Protein AF-A0A838QPW1-F1 (afdb_monomer_lite)

Foldseek 3Di:
DLLLLLVCLLAVPPVVLSVVLVVLVVVCVVVDPDLVSVLVSLVSSLCCCVPPPPPPDALVVVLVNLLSVLSNVLSVVCVVVCVLPVDPVLSLLQCLLVLLLSQLLVLQLVLVLCVDPLCLDLVRHPLLVLLLLLQVQQQDDDVNHRVLVVVLVVLCVLLVLLVVADCFPVVLNVLSVVLSVLSCVSSVPPPPVPDRCSNDSVNSNVSSVVSSCCSNPVSNCLLPLVSLLSSLVSQLVVLLSVQQSQPLSVSVSSLVSSCSFPDPQVQVVLQDWDDDPPPPDTDGLVVVLSVLSVVLSNCSNVVNSNVSSVSNSVSSCSNCVSSSVVSRHDDPDDDSSIDHSDDPSHDPVSVVSSVVCNVVSPDPVSD

pLDDT: mean 87.04, std 11.36, range [38.19, 98.38]

Sequence (367 aa):
MTALWLELGEKWTYPFFTSATLLLIILILWVGITRTTFLIFLLVTTSHFLLVQFPDVANHVNLSIYCNVILIVGIIYSLIRSRDFPSDEDYFVMMRPLLQLTVILMYFLAGFHKLNLDFFDPGVSCIGVMAGSLARVSKSDFGGVPIGLILLAAIFAVSYRLLSGSPIRPYLRAGAVIGLIMLAALLVLKPVPGIDPSSSPSVILALAVIVIAWELVGGPLFAVPRFQAPLLAFSWAMHSSLALIGFVDFGAFALSLLLVFVPSPYLNLMSNRVQVPGVGPSMHRAHLYFATCVMVAIASGLGSRLIAGIVFNLAALVLLGPVLSMLAGRAPRPAWDGVPLPNRLTPRWMFIFPVFLFLHGITSHLG

Structure (mmCIF, N/CA/C/O backbone):
data_AF-A0A838QPW1-F1
#
_entry.id   AF-A0A838QPW1-F1
#
loop_
_atom_site.group_PDB
_atom_site.id
_atom_site.type_symbol
_atom_site.label_atom_id
_atom_site.label_alt_id
_atom_site.label_comp_id
_atom_site.label_asym_id
_atom_site.label_entity_id
_atom_site.label_seq_id
_atom_site.pdbx_PDB_ins_code
_atom_site.Cartn_x
_atom_site.Cartn_y
_atom_site.Cartn_z
_atom_site.occupancy
_atom_site.B_iso_or_equiv
_atom_site.auth_seq_id
_atom_site.auth_comp_id
_atom_site.auth_asym_id
_atom_site.auth_atom_id
_atom_site.pdbx_PDB_model_num
ATOM 1 N N . MET A 1 1 ? -2.486 8.816 5.817 1.00 89.69 1 MET A N 1
ATOM 2 C CA . MET A 1 1 ? -1.748 10.099 5.889 1.00 89.69 1 MET A CA 1
ATOM 3 C C . MET A 1 1 ? -0.454 10.039 5.091 1.00 89.69 1 MET A C 1
ATOM 5 O O . MET A 1 1 ? -0.353 10.766 4.120 1.00 89.69 1 MET A O 1
ATOM 9 N N . THR A 1 2 ? 0.483 9.139 5.414 1.00 88.69 2 THR A N 1
ATOM 10 C CA . THR A 1 2 ? 1.776 9.037 4.706 1.00 88.69 2 THR A CA 1
ATOM 11 C C . THR A 1 2 ? 1.661 8.779 3.202 1.00 88.69 2 THR A C 1
ATOM 13 O O . THR A 1 2 ? 2.342 9.442 2.435 1.00 88.69 2 THR A O 1
ATOM 16 N N . ALA A 1 3 ? 0.778 7.868 2.776 1.00 90.00 3 ALA A N 1
ATOM 17 C CA . ALA A 1 3 ? 0.545 7.608 1.352 1.00 90.00 3 ALA A CA 1
ATOM 18 C C . ALA A 1 3 ? 0.075 8.865 0.597 1.00 90.00 3 ALA A C 1
ATOM 20 O O . ALA A 1 3 ? 0.632 9.208 -0.434 1.00 90.00 3 ALA A O 1
ATOM 21 N N . LEU A 1 4 ? -0.883 9.604 1.168 1.00 90.31 4 LEU A N 1
ATOM 22 C CA . LEU A 1 4 ? -1.371 10.868 0.600 1.00 90.31 4 LEU A CA 1
ATOM 23 C C . LEU A 1 4 ? -0.302 11.963 0.582 1.00 90.31 4 LEU A C 1
ATOM 25 O O . LEU A 1 4 ? -0.262 12.772 -0.335 1.00 90.31 4 LEU A O 1
ATOM 29 N N . TRP A 1 5 ? 0.563 12.000 1.595 1.00 91.19 5 TRP A N 1
ATOM 30 C CA . TRP A 1 5 ? 1.703 12.908 1.591 1.00 91.19 5 TRP A CA 1
ATOM 31 C C . TRP A 1 5 ? 2.676 12.586 0.452 1.00 91.19 5 TRP A C 1
ATOM 33 O O . TRP A 1 5 ? 3.103 13.497 -0.248 1.00 91.19 5 TRP A O 1
ATOM 43 N N . LEU A 1 6 ? 3.003 11.306 0.249 1.00 91.75 6 LEU A N 1
ATOM 44 C CA . LEU A 1 6 ? 3.892 10.887 -0.833 1.00 91.75 6 LEU A CA 1
ATOM 45 C C . LEU A 1 6 ? 3.293 11.186 -2.210 1.00 91.75 6 LEU A C 1
ATOM 47 O O . LEU A 1 6 ? 4.016 11.711 -3.042 1.00 91.75 6 LEU A O 1
ATOM 51 N N . GLU A 1 7 ? 1.989 10.976 -2.403 1.00 92.62 7 GLU A N 1
ATOM 52 C CA . GLU A 1 7 ? 1.272 11.369 -3.627 1.00 92.62 7 GLU A CA 1
ATOM 53 C C . GLU A 1 7 ? 1.463 12.862 -3.955 1.00 92.62 7 GLU A C 1
ATOM 55 O O . GLU A 1 7 ? 1.896 13.236 -5.042 1.00 92.62 7 GLU A O 1
ATOM 60 N N . LEU A 1 8 ? 1.206 13.747 -2.986 1.00 89.94 8 LEU A N 1
ATOM 61 C CA . LEU A 1 8 ? 1.324 15.199 -3.186 1.00 89.94 8 LEU A CA 1
ATOM 62 C C . LEU A 1 8 ? 2.781 15.677 -3.278 1.00 89.94 8 LEU A C 1
ATOM 64 O O . LEU A 1 8 ? 3.073 16.718 -3.876 1.00 89.94 8 LEU A O 1
ATOM 68 N N . GLY A 1 9 ? 3.683 14.958 -2.616 1.00 87.19 9 GLY A N 1
ATOM 69 C CA . GLY A 1 9 ? 5.089 15.302 -2.474 1.00 87.19 9 GLY A CA 1
ATOM 70 C C . GLY A 1 9 ? 5.997 14.682 -3.531 1.00 87.19 9 GLY A C 1
ATOM 71 O O . GLY A 1 9 ? 7.153 15.072 -3.610 1.00 87.19 9 GLY A O 1
ATOM 72 N N . GLU A 1 10 ? 5.528 13.748 -4.359 1.00 84.88 10 GLU A N 1
ATOM 73 C CA . GLU A 1 10 ? 6.396 13.093 -5.340 1.00 84.88 10 GLU A CA 1
ATOM 74 C C . GLU A 1 10 ? 6.848 14.062 -6.439 1.00 84.88 10 GLU A C 1
ATOM 76 O O . GLU A 1 10 ? 8.025 14.095 -6.798 1.00 84.88 10 GLU A O 1
ATOM 81 N N . LYS A 1 11 ? 5.907 14.860 -6.958 1.00 85.38 11 LYS A N 1
ATOM 82 C CA . LYS A 1 11 ? 6.124 15.777 -8.090 1.00 85.38 11 LYS A CA 1
ATOM 83 C C . LYS A 1 11 ? 6.163 17.250 -7.691 1.00 85.38 11 LYS A C 1
ATOM 85 O O . LYS A 1 11 ? 6.566 18.074 -8.503 1.00 85.38 11 LYS A O 1
ATOM 90 N N . TRP A 1 12 ? 5.712 17.591 -6.480 1.00 87.94 12 TRP A N 1
ATOM 91 C CA . TRP A 1 12 ? 5.561 18.980 -6.016 1.00 87.94 12 TRP A CA 1
ATOM 92 C C . TRP A 1 12 ? 4.774 19.882 -6.981 1.00 87.94 12 TRP A C 1
ATOM 94 O O . TRP A 1 12 ? 4.998 21.087 -7.030 1.00 87.94 12 TRP A O 1
ATOM 104 N N . THR A 1 13 ? 3.816 19.319 -7.725 1.00 89.50 13 THR A N 1
ATOM 105 C CA . THR A 1 13 ? 3.004 20.062 -8.703 1.00 89.50 13 THR A CA 1
ATOM 106 C C . THR A 1 13 ? 2.222 21.210 -8.053 1.00 89.50 13 THR A C 1
ATOM 108 O O . THR A 1 13 ? 2.060 22.267 -8.657 1.00 89.50 13 THR A O 1
ATOM 111 N N . TYR A 1 14 ? 1.792 21.036 -6.797 1.00 91.31 14 TYR A N 1
ATOM 112 C CA . TYR A 1 14 ? 1.042 22.029 -6.021 1.00 91.31 14 TYR A CA 1
ATOM 113 C C . TYR A 1 14 ? 1.772 22.378 -4.711 1.00 91.31 14 TYR A C 1
ATOM 115 O O . TYR A 1 14 ? 1.295 22.033 -3.628 1.00 91.31 14 TYR A O 1
ATOM 123 N N . PRO A 1 15 ? 2.920 23.078 -4.755 1.00 91.25 15 PRO A N 1
ATOM 124 C CA . PRO A 1 15 ? 3.846 23.175 -3.621 1.00 91.25 15 PRO A CA 1
ATOM 125 C C . PRO A 1 15 ? 3.229 23.825 -2.377 1.00 91.25 15 PRO A C 1
ATOM 127 O O . PRO A 1 15 ? 3.530 23.415 -1.254 1.00 91.25 15 PRO A O 1
ATOM 130 N N . PHE A 1 16 ? 2.333 24.800 -2.558 1.00 93.06 16 PHE A N 1
ATOM 131 C CA . PHE A 1 16 ? 1.614 25.429 -1.451 1.00 93.06 16 PHE A CA 1
ATOM 132 C C . PHE A 1 16 ? 0.672 24.441 -0.750 1.00 93.06 16 PHE A C 1
ATOM 134 O O . PHE A 1 16 ? 0.719 24.305 0.471 1.00 93.06 16 PHE A O 1
ATOM 141 N N . PHE A 1 17 ? -0.141 23.702 -1.514 1.00 92.19 17 PHE A N 1
ATOM 142 C CA . PHE A 1 17 ? -1.067 22.714 -0.959 1.00 92.19 17 PHE A CA 1
ATOM 143 C C . PHE A 1 17 ? -0.328 21.517 -0.345 1.00 92.19 17 PHE A C 1
ATOM 145 O O . PHE A 1 17 ? -0.676 21.073 0.750 1.00 92.19 17 PHE A O 1
ATOM 152 N N . THR A 1 18 ? 0.727 21.038 -1.007 1.00 92.56 18 THR A N 1
ATOM 153 C CA . THR A 1 18 ? 1.631 20.001 -0.497 1.00 92.56 18 THR A CA 1
ATOM 154 C C . THR A 1 18 ? 2.200 20.429 0.860 1.00 92.56 18 THR A C 1
ATOM 156 O O . THR A 1 18 ? 2.024 19.724 1.855 1.00 92.56 18 THR A O 1
ATOM 159 N N . SER A 1 19 ? 2.772 21.633 0.957 1.00 92.94 19 SER A N 1
ATOM 160 C CA . SER A 1 19 ? 3.331 22.156 2.215 1.00 92.94 19 SER A CA 1
ATOM 161 C C . SER A 1 19 ? 2.270 22.334 3.307 1.00 92.94 19 SER A C 1
ATOM 163 O O . SER A 1 19 ? 2.489 21.934 4.449 1.00 92.94 19 SER A O 1
ATOM 165 N N . ALA A 1 20 ? 1.095 22.876 2.968 1.00 94.31 20 ALA A N 1
ATOM 166 C CA . ALA A 1 20 ? -0.019 23.024 3.905 1.00 94.31 20 ALA A CA 1
ATOM 167 C C . ALA A 1 20 ? -0.521 21.667 4.427 1.00 94.31 20 ALA A C 1
ATOM 169 O O . ALA A 1 20 ? -0.809 21.525 5.615 1.00 94.31 20 ALA A O 1
ATOM 170 N N . THR A 1 21 ? -0.567 20.647 3.566 1.00 93.50 21 THR A N 1
ATOM 171 C CA . THR A 1 21 ? -0.941 19.281 3.954 1.00 93.50 21 THR A CA 1
ATOM 172 C C . THR A 1 21 ? 0.099 18.665 4.885 1.00 93.50 21 THR A C 1
ATOM 174 O O . THR A 1 21 ? -0.273 18.031 5.872 1.00 93.50 21 THR A O 1
ATOM 177 N N . LEU A 1 22 ? 1.396 18.880 4.636 1.00 93.88 22 LEU A N 1
ATOM 178 C CA . LEU A 1 22 ? 2.452 18.445 5.553 1.00 93.88 22 LEU A CA 1
ATOM 179 C C . LEU A 1 22 ? 2.305 19.101 6.929 1.00 93.88 22 LEU A C 1
ATOM 181 O O . LEU A 1 22 ? 2.345 18.403 7.940 1.00 93.88 22 LEU A O 1
ATOM 185 N N . LEU A 1 23 ? 2.087 20.419 6.967 1.00 95.06 23 LEU A N 1
ATOM 186 C CA . LEU A 1 23 ? 1.850 21.155 8.211 1.00 95.06 23 LEU A CA 1
ATOM 187 C C . LEU A 1 23 ? 0.619 20.626 8.952 1.00 95.06 23 LEU A C 1
ATOM 189 O O . LEU A 1 23 ? 0.688 20.412 10.160 1.00 95.06 23 LEU A O 1
ATOM 193 N N . LEU A 1 24 ? -0.475 20.347 8.237 1.00 95.00 24 LEU A N 1
ATOM 194 C CA . LEU A 1 24 ? -1.670 19.732 8.811 1.00 95.00 24 LEU A CA 1
ATOM 195 C C . LEU A 1 24 ? -1.357 18.357 9.417 1.00 95.00 24 LEU A C 1
ATOM 197 O O . LEU A 1 24 ? -1.771 18.083 10.539 1.00 95.00 24 LEU A O 1
ATOM 201 N N . ILE A 1 25 ? -0.608 17.497 8.719 1.00 94.25 25 ILE A N 1
ATOM 202 C CA . ILE A 1 25 ? -0.224 16.183 9.252 1.00 94.25 25 ILE A CA 1
ATOM 203 C C . ILE A 1 25 ? 0.650 16.337 10.503 1.00 94.25 25 ILE A C 1
ATOM 205 O O . ILE A 1 25 ? 0.394 15.663 11.497 1.00 94.25 25 ILE A O 1
ATOM 209 N N . ILE A 1 26 ? 1.648 17.228 10.484 1.00 93.56 26 ILE A N 1
ATOM 210 C CA . ILE A 1 26 ? 2.515 17.497 11.642 1.00 93.56 26 ILE A CA 1
ATOM 211 C C . ILE A 1 26 ? 1.685 17.991 12.830 1.00 93.56 26 ILE A C 1
ATOM 213 O O . ILE A 1 26 ? 1.855 17.489 13.939 1.00 93.56 26 ILE A O 1
ATOM 217 N N . LEU A 1 27 ? 0.752 18.920 12.600 1.00 95.00 27 LEU A N 1
ATOM 218 C CA . LEU A 1 27 ? -0.150 19.427 13.632 1.00 95.00 27 LEU A CA 1
ATOM 219 C C . LEU A 1 27 ? -1.018 18.305 14.215 1.00 95.00 27 LEU A C 1
ATOM 221 O O . LEU A 1 27 ? -1.146 18.205 15.432 1.00 95.00 27 LEU A O 1
ATOM 225 N N . ILE A 1 28 ? -1.574 17.431 13.373 1.00 94.75 28 ILE A N 1
ATOM 226 C CA . ILE A 1 28 ? -2.375 16.287 13.828 1.00 94.75 28 ILE A CA 1
ATOM 227 C C . ILE A 1 28 ? -1.525 15.311 14.644 1.00 94.75 28 ILE A C 1
ATOM 229 O O . ILE A 1 28 ? -1.980 14.828 15.675 1.00 94.75 28 ILE A O 1
ATOM 233 N N . LEU A 1 29 ? -0.291 15.029 14.225 1.00 91.75 29 LEU A N 1
ATOM 234 C CA . LEU A 1 29 ? 0.620 14.174 14.989 1.00 91.75 29 LEU A CA 1
ATOM 235 C C . LEU A 1 29 ? 1.005 14.797 16.335 1.00 91.75 29 LEU A C 1
ATOM 237 O O . LEU A 1 29 ? 1.159 14.071 17.313 1.00 91.75 29 LEU A O 1
ATOM 241 N N . TRP A 1 30 ? 1.137 16.124 16.390 1.00 91.75 30 TRP A N 1
ATOM 242 C CA . TRP A 1 30 ? 1.465 16.856 17.611 1.00 91.75 30 TRP A CA 1
ATOM 243 C C . TRP A 1 30 ? 0.297 16.911 18.605 1.00 91.75 30 TRP A C 1
ATOM 245 O O . TRP A 1 30 ? 0.496 16.649 19.788 1.00 91.75 30 TRP A O 1
ATOM 255 N N . VAL A 1 31 ? -0.920 17.203 18.131 1.00 93.69 31 VAL A N 1
ATOM 256 C CA . VAL A 1 31 ? -2.144 17.224 18.959 1.00 93.69 31 VAL A CA 1
ATOM 257 C C . VAL A 1 31 ? -2.587 15.810 19.350 1.00 93.69 31 VAL A C 1
ATOM 259 O O . VAL A 1 31 ? -3.184 15.609 20.406 1.00 93.69 31 VAL A O 1
ATOM 262 N N . GLY A 1 32 ? -2.290 14.827 18.503 1.00 91.44 32 GLY A N 1
ATOM 263 C CA . GLY A 1 32 ? -2.748 13.452 18.620 1.00 91.44 32 GLY A CA 1
ATOM 264 C C . GLY A 1 32 ? -3.734 13.084 17.509 1.00 91.44 32 GLY A C 1
ATOM 265 O O . GLY A 1 32 ? -4.629 13.849 17.126 1.00 91.44 32 GLY A O 1
ATOM 266 N N . ILE A 1 33 ? -3.577 11.866 16.988 1.00 92.12 33 ILE A N 1
ATOM 267 C CA . ILE A 1 33 ? -4.508 11.301 16.011 1.00 92.12 33 ILE A CA 1
ATOM 268 C C . ILE A 1 33 ? -5.774 10.888 16.766 1.00 92.12 33 ILE A C 1
ATOM 270 O O . ILE A 1 33 ? -5.759 9.941 17.541 1.00 92.12 33 ILE A O 1
ATOM 274 N N . THR A 1 34 ? -6.862 11.609 16.522 1.00 92.94 34 THR A N 1
ATOM 275 C CA . THR A 1 34 ? -8.212 11.311 17.010 1.00 92.94 34 THR A CA 1
ATOM 276 C C . THR A 1 34 ? -9.125 11.110 15.806 1.00 92.94 34 THR A C 1
ATOM 278 O O . THR A 1 34 ? -8.793 11.527 14.692 1.00 92.94 34 THR A O 1
ATOM 281 N N . ARG A 1 35 ? -10.319 10.542 16.002 1.00 93.38 35 ARG A N 1
ATOM 282 C CA . ARG A 1 35 ? -11.310 10.418 14.917 1.00 93.38 35 ARG A CA 1
ATOM 283 C C . ARG A 1 35 ? -11.635 11.756 14.261 1.00 93.38 35 ARG A C 1
ATOM 285 O O . ARG A 1 35 ? -11.738 11.822 13.042 1.00 93.38 35 ARG A O 1
ATOM 292 N N . THR A 1 36 ? -11.756 12.819 15.052 1.00 93.88 36 THR A N 1
ATOM 293 C CA . THR A 1 36 ? -12.082 14.158 14.549 1.00 93.88 36 THR A CA 1
ATOM 294 C C . THR A 1 36 ? -10.932 14.748 13.741 1.00 93.88 36 THR A C 1
ATOM 296 O O . THR A 1 36 ? -11.149 15.221 12.628 1.00 93.88 36 THR A O 1
ATOM 299 N N . THR A 1 37 ? -9.697 14.684 14.252 1.00 95.50 37 THR A N 1
ATOM 300 C CA . THR A 1 37 ? -8.530 15.206 13.521 1.00 95.50 37 THR A CA 1
ATOM 301 C C . THR A 1 37 ? -8.263 14.404 12.246 1.00 95.50 37 THR A C 1
ATOM 303 O O . THR A 1 37 ? -7.953 14.982 11.204 1.00 95.50 37 THR A O 1
ATOM 306 N N . PHE A 1 38 ? -8.482 13.087 12.280 1.00 95.56 38 PHE A N 1
ATOM 307 C CA . PHE A 1 38 ? -8.392 12.237 11.097 1.00 95.56 38 PHE A CA 1
ATOM 308 C C . PHE A 1 38 ? -9.518 12.505 10.084 1.00 95.56 38 PHE A C 1
ATOM 310 O O . PHE A 1 38 ? -9.247 12.562 8.887 1.00 95.56 38 PHE A O 1
ATOM 317 N N . LEU A 1 39 ? -10.753 12.754 10.532 1.00 96.75 39 LEU A N 1
ATOM 318 C CA . LEU A 1 39 ? -11.865 13.147 9.659 1.00 96.75 39 LEU A CA 1
ATOM 319 C C . LEU A 1 39 ? -11.572 14.456 8.921 1.00 96.75 39 LEU A C 1
ATOM 321 O O . LEU A 1 39 ? -11.761 14.519 7.710 1.00 96.75 39 LEU A O 1
ATOM 325 N N . ILE A 1 40 ? -11.066 15.475 9.624 1.00 96.25 40 ILE A N 1
ATOM 326 C CA . ILE A 1 40 ? -10.661 16.750 9.009 1.00 96.25 40 ILE A CA 1
ATOM 327 C C . ILE A 1 40 ? -9.612 16.497 7.923 1.00 96.25 40 ILE A C 1
ATOM 329 O O . ILE A 1 40 ? -9.754 16.986 6.804 1.00 96.25 40 ILE A O 1
ATOM 333 N N . PHE A 1 41 ? -8.595 15.684 8.219 1.00 96.50 41 PHE A N 1
ATOM 334 C CA . PHE A 1 41 ? -7.580 15.313 7.237 1.00 96.50 41 PHE A CA 1
ATOM 335 C C . PHE A 1 41 ? -8.176 14.641 5.989 1.00 96.50 41 PHE A C 1
ATOM 337 O O . PHE A 1 41 ? -7.823 15.005 4.864 1.00 96.50 41 PHE A O 1
ATOM 344 N N . LEU A 1 42 ? -9.089 13.682 6.169 1.00 97.06 42 LEU A N 1
ATOM 345 C CA . LEU A 1 42 ? -9.749 12.994 5.058 1.00 97.06 42 LEU A CA 1
ATOM 346 C C . LEU A 1 42 ? -10.606 13.953 4.228 1.00 97.06 42 LEU A C 1
ATOM 348 O O . LEU A 1 42 ? -10.543 13.906 3.003 1.00 97.06 42 LEU A O 1
ATOM 352 N N . LEU A 1 43 ? -11.365 14.848 4.865 1.00 97.25 43 LEU A N 1
ATOM 353 C CA . LEU A 1 43 ? -12.190 15.835 4.166 1.00 97.25 43 LEU A CA 1
ATOM 354 C C . LEU A 1 43 ? -11.334 16.802 3.342 1.00 97.25 43 LEU A C 1
ATOM 356 O O . LEU A 1 43 ? -11.631 17.019 2.168 1.00 97.25 43 LEU A O 1
ATOM 360 N N . VAL A 1 44 ? -10.253 17.336 3.920 1.00 95.56 44 VAL A N 1
ATOM 361 C CA . VAL A 1 44 ? -9.346 18.274 3.234 1.00 95.56 44 VAL A CA 1
ATOM 362 C C . VAL A 1 44 ? -8.691 17.613 2.021 1.00 95.56 44 VAL A C 1
ATOM 364 O O . VAL A 1 44 ? -8.735 18.156 0.919 1.00 95.56 44 VAL A O 1
ATOM 367 N N . THR A 1 45 ? -8.120 16.422 2.204 1.00 94.12 45 THR A N 1
ATOM 368 C CA . THR A 1 45 ? -7.409 15.710 1.127 1.00 94.12 45 THR A CA 1
ATOM 369 C C . THR A 1 45 ? -8.355 15.242 0.023 1.00 94.12 45 THR A C 1
ATOM 371 O O . THR A 1 45 ? -8.052 15.416 -1.153 1.00 94.12 45 THR A O 1
ATOM 374 N N . THR A 1 46 ? -9.534 14.727 0.378 1.00 95.81 46 THR A N 1
ATOM 375 C CA . THR A 1 46 ? -10.553 14.311 -0.601 1.00 95.81 46 THR A CA 1
ATOM 376 C C . THR A 1 46 ? -11.088 15.495 -1.400 1.00 95.81 46 THR A C 1
ATOM 378 O O . THR A 1 46 ? -11.197 15.405 -2.620 1.00 95.81 46 THR A O 1
ATOM 381 N N . SER A 1 47 ? -11.367 16.623 -0.737 1.00 95.56 47 SER A N 1
ATOM 382 C CA . SER A 1 47 ? -11.843 17.836 -1.414 1.00 95.56 47 SER A CA 1
ATOM 383 C C . SER A 1 47 ? -10.813 18.359 -2.412 1.00 95.56 47 SER A C 1
ATOM 385 O O . SER A 1 47 ? -11.186 18.765 -3.505 1.00 95.56 47 SER A O 1
ATOM 387 N N . HIS A 1 48 ? -9.520 18.308 -2.080 1.00 93.31 48 HIS A N 1
ATOM 388 C CA . HIS A 1 48 ? -8.477 18.721 -3.016 1.00 93.31 48 HIS A CA 1
ATOM 389 C C . HIS A 1 48 ? -8.475 17.881 -4.294 1.00 93.31 48 HIS A C 1
ATOM 391 O O . HIS A 1 48 ? -8.515 18.448 -5.383 1.00 93.31 48 HIS A O 1
ATOM 397 N N . PHE A 1 49 ? -8.479 16.549 -4.182 1.00 93.12 49 PHE A N 1
ATOM 398 C CA . PHE A 1 49 ? -8.493 15.704 -5.376 1.00 93.12 49 PHE A CA 1
ATOM 399 C C . PHE A 1 49 ? -9.745 15.934 -6.226 1.00 93.12 49 PHE A C 1
ATOM 401 O O . PHE A 1 49 ? -9.626 16.084 -7.437 1.00 93.12 49 PHE A O 1
ATOM 408 N N . LEU A 1 50 ? -10.923 16.036 -5.601 1.00 94.12 50 LEU A N 1
ATOM 409 C CA . LEU A 1 50 ? -12.185 16.234 -6.320 1.00 94.12 50 LEU A CA 1
ATOM 410 C C . LEU A 1 50 ? -12.308 17.610 -6.986 1.00 94.12 50 LEU A C 1
ATOM 412 O O . LEU A 1 50 ? -12.901 17.706 -8.053 1.00 94.12 50 LEU A O 1
ATOM 416 N N . LEU A 1 51 ? -11.793 18.670 -6.358 1.00 94.31 51 LEU A N 1
ATOM 417 C CA . LEU A 1 51 ? -11.974 20.042 -6.845 1.00 94.31 51 LEU A CA 1
ATOM 418 C C . LEU A 1 51 ? -10.846 20.522 -7.763 1.00 94.31 51 LEU A C 1
ATOM 420 O O . LEU A 1 51 ? -11.061 21.462 -8.522 1.00 94.31 51 LEU A O 1
ATOM 424 N N . VAL A 1 52 ? -9.647 19.938 -7.659 1.00 91.88 52 VAL A N 1
ATOM 425 C CA . VAL A 1 52 ? -8.446 20.453 -8.343 1.00 91.88 52 VAL A CA 1
ATOM 426 C C . VAL A 1 52 ? -7.878 19.476 -9.365 1.00 91.88 52 VAL A C 1
ATOM 428 O O . VAL A 1 52 ? -7.385 19.927 -10.394 1.00 91.88 52 VAL A O 1
ATOM 431 N N . GLN A 1 53 ? -7.911 18.169 -9.092 1.00 89.62 53 GLN A N 1
ATOM 432 C CA . GLN A 1 53 ? -7.244 17.181 -9.950 1.00 89.62 53 GLN A CA 1
ATOM 433 C C . GLN A 1 53 ? -8.225 16.368 -10.800 1.00 89.62 53 GLN A C 1
ATOM 435 O O . GLN A 1 53 ? -7.906 15.998 -11.924 1.00 89.62 53 GLN A O 1
ATOM 440 N N . PHE A 1 54 ? -9.431 16.098 -10.299 1.00 89.62 54 PHE A N 1
ATOM 441 C CA . PHE A 1 54 ? -10.439 15.349 -11.044 1.00 89.62 54 PHE A CA 1
ATOM 442 C C . PHE A 1 54 ? -10.887 16.120 -12.306 1.00 89.62 54 PHE A C 1
ATOM 444 O O . PHE A 1 54 ? -11.125 17.327 -12.215 1.00 89.62 54 PHE A O 1
ATOM 451 N N . PRO A 1 55 ? -11.056 15.462 -13.473 1.00 88.88 55 PRO A N 1
ATOM 452 C CA . PRO A 1 55 ? -11.018 14.011 -13.712 1.00 88.88 55 PRO A CA 1
ATOM 453 C C . PRO A 1 55 ? -9.640 13.418 -14.058 1.00 88.88 55 PRO A C 1
ATOM 455 O O . PRO A 1 55 ? -9.544 12.203 -14.206 1.00 88.88 55 PRO A O 1
ATOM 458 N N . ASP A 1 56 ? -8.587 14.227 -14.186 1.00 87.75 56 ASP A N 1
ATOM 459 C CA . ASP A 1 56 ? -7.258 13.790 -14.641 1.00 87.75 56 ASP A CA 1
ATOM 460 C C . ASP A 1 56 ? -6.397 13.276 -13.475 1.00 87.75 56 ASP A C 1
ATOM 462 O O . ASP A 1 56 ? -5.428 13.898 -13.036 1.00 87.75 56 ASP A O 1
ATOM 466 N N . VAL A 1 57 ? -6.803 12.136 -12.912 1.00 87.94 57 VAL A N 1
ATOM 467 C CA . VAL A 1 57 ? -6.121 11.487 -11.786 1.00 87.94 57 VAL A CA 1
ATOM 468 C C . VAL A 1 57 ? -5.751 10.048 -12.115 1.00 87.94 57 VAL A C 1
ATOM 470 O O . VAL A 1 57 ? -6.471 9.340 -12.816 1.00 87.94 57 VAL A O 1
ATOM 473 N N . ALA A 1 58 ? -4.636 9.582 -11.556 1.00 87.38 58 ALA A N 1
ATOM 474 C CA . ALA A 1 58 ? -4.226 8.193 -11.699 1.00 87.38 58 ALA A CA 1
ATOM 475 C C . ALA A 1 58 ? -5.212 7.230 -11.006 1.00 87.38 58 ALA A C 1
ATOM 477 O O . ALA A 1 58 ? -5.867 7.567 -10.015 1.00 87.38 58 ALA A O 1
ATOM 478 N N . ASN A 1 59 ? -5.270 5.983 -11.479 1.00 87.81 59 ASN A N 1
ATOM 479 C CA . ASN A 1 59 ? -6.203 4.973 -10.967 1.00 87.81 59 ASN A CA 1
ATOM 480 C C . ASN A 1 59 ? -6.066 4.723 -9.454 1.00 87.81 59 ASN A C 1
ATOM 482 O O . ASN A 1 59 ? -7.064 4.520 -8.758 1.00 87.81 59 ASN A O 1
ATOM 486 N N . HIS A 1 60 ? -4.851 4.784 -8.901 1.00 88.88 60 HIS A N 1
ATOM 487 C CA . HIS A 1 60 ? -4.651 4.639 -7.457 1.00 88.88 60 HIS A CA 1
ATOM 488 C C . HIS A 1 60 ? -5.144 5.850 -6.656 1.00 88.88 60 HIS A C 1
ATOM 490 O O . HIS A 1 60 ? -5.563 5.677 -5.512 1.00 88.88 60 HIS A O 1
ATOM 496 N N . VAL A 1 61 ? -5.175 7.048 -7.248 1.00 91.44 61 VAL A N 1
ATOM 497 C CA . VAL A 1 61 ? -5.781 8.244 -6.640 1.00 91.44 61 VAL A CA 1
ATOM 498 C C . VAL A 1 61 ? -7.302 8.098 -6.592 1.00 91.44 61 VAL A C 1
ATOM 500 O O . VAL A 1 61 ? -7.890 8.343 -5.539 1.00 91.44 61 VAL A O 1
ATOM 503 N N . ASN A 1 62 ? -7.941 7.591 -7.655 1.00 91.94 62 ASN A N 1
ATOM 504 C CA . ASN A 1 62 ? -9.372 7.245 -7.632 1.00 91.94 62 ASN A CA 1
ATOM 505 C C . ASN A 1 62 ? -9.695 6.252 -6.505 1.00 91.94 62 ASN A C 1
ATOM 507 O O . ASN A 1 62 ? -10.642 6.445 -5.736 1.00 91.94 62 ASN A O 1
ATOM 511 N N . LEU A 1 63 ? -8.865 5.219 -6.342 1.00 93.06 63 LEU A N 1
ATOM 512 C CA . LEU A 1 63 ? -9.023 4.260 -5.253 1.00 93.06 63 LEU A CA 1
ATOM 513 C C . LEU A 1 63 ? -8.779 4.888 -3.870 1.00 93.06 63 LEU A C 1
ATOM 515 O O . LEU A 1 63 ? -9.455 4.537 -2.903 1.00 93.06 63 LEU A O 1
ATOM 519 N N . SER A 1 64 ? -7.846 5.833 -3.767 1.00 94.38 64 SER A N 1
ATOM 520 C CA . SER A 1 64 ? -7.596 6.604 -2.547 1.00 94.38 64 SER A CA 1
ATOM 521 C C . SER A 1 64 ? -8.805 7.463 -2.160 1.00 94.38 64 SER A C 1
ATOM 523 O O . SER A 1 64 ? -9.229 7.429 -1.005 1.00 94.38 64 SER A O 1
ATOM 525 N N . ILE A 1 65 ? -9.434 8.149 -3.123 1.00 94.56 65 ILE A N 1
ATOM 526 C CA . ILE A 1 65 ? -10.688 8.895 -2.922 1.00 94.56 65 ILE A CA 1
ATOM 527 C C . ILE A 1 65 ? -11.792 7.952 -2.431 1.00 94.56 65 ILE A C 1
ATOM 529 O O . ILE A 1 65 ? -12.442 8.238 -1.426 1.00 94.56 65 ILE A O 1
ATOM 533 N N . TYR A 1 66 ? -11.970 6.799 -3.082 1.00 95.62 66 TYR A N 1
ATOM 534 C CA . TYR A 1 66 ? -12.938 5.782 -2.663 1.00 95.62 66 TYR A CA 1
ATOM 535 C C . TYR A 1 66 ? -12.690 5.306 -1.219 1.00 95.62 66 TYR A C 1
ATOM 537 O O . TYR A 1 66 ? -13.611 5.286 -0.398 1.00 95.62 66 TYR A O 1
ATOM 545 N N . CYS A 1 67 ? -11.438 4.994 -0.870 1.00 96.94 67 CYS A N 1
ATOM 546 C CA . CYS A 1 67 ? -11.054 4.627 0.493 1.00 96.94 67 CYS A CA 1
ATOM 547 C C . CYS A 1 67 ? -11.345 5.757 1.487 1.00 96.94 67 CYS A C 1
ATOM 549 O O . CYS A 1 67 ? -11.887 5.496 2.562 1.00 96.94 67 CYS A O 1
ATOM 551 N N . ASN A 1 68 ? -11.033 7.006 1.137 1.00 97.19 68 ASN A N 1
ATOM 552 C CA . ASN A 1 68 ? -11.317 8.156 1.986 1.00 97.19 68 ASN A CA 1
ATOM 553 C C . ASN A 1 68 ? -12.817 8.312 2.238 1.00 97.19 68 ASN A C 1
ATOM 555 O O . ASN A 1 68 ? -13.204 8.502 3.385 1.00 97.19 68 ASN A O 1
ATOM 559 N N . VAL A 1 69 ? -13.664 8.184 1.211 1.00 97.44 69 VAL A N 1
ATOM 560 C CA . VAL A 1 69 ? -15.128 8.260 1.355 1.00 97.44 69 VAL A CA 1
ATOM 561 C C . VAL A 1 69 ? -15.634 7.192 2.324 1.00 97.44 69 VAL A C 1
ATOM 563 O O . VAL A 1 69 ? -16.404 7.496 3.234 1.00 97.44 69 VAL A O 1
ATOM 566 N N . ILE A 1 70 ? -15.156 5.954 2.195 1.00 97.88 70 ILE A N 1
ATOM 567 C CA . ILE A 1 70 ? -15.540 4.855 3.092 1.00 97.88 70 ILE A CA 1
ATOM 568 C C . ILE A 1 70 ? -15.107 5.122 4.530 1.00 97.88 70 ILE A C 1
ATOM 570 O O . ILE A 1 70 ? -15.887 4.902 5.458 1.00 97.88 70 ILE A O 1
ATOM 574 N N . LEU A 1 71 ? -13.884 5.618 4.725 1.00 98.00 71 LEU A N 1
ATOM 575 C CA . LEU A 1 71 ? -13.369 5.990 6.041 1.00 98.00 71 LEU A CA 1
ATOM 576 C C . LEU A 1 71 ? -14.151 7.169 6.638 1.00 98.00 71 LEU A C 1
ATOM 578 O O . LEU A 1 71 ? -14.510 7.113 7.807 1.00 98.00 71 LEU A O 1
ATOM 582 N N . ILE A 1 72 ? -14.483 8.197 5.851 1.00 98.38 72 ILE A N 1
ATOM 583 C CA . ILE A 1 72 ? -15.312 9.336 6.279 1.00 98.38 72 ILE A CA 1
ATOM 584 C C . ILE A 1 72 ? -16.675 8.838 6.764 1.00 98.38 72 ILE A C 1
ATOM 586 O O . ILE A 1 72 ? -17.086 9.153 7.880 1.00 98.38 72 ILE A O 1
ATOM 590 N N . VAL A 1 73 ? -17.354 8.019 5.958 1.00 98.38 73 VAL A N 1
ATOM 591 C CA . VAL A 1 73 ? -18.666 7.455 6.297 1.00 98.38 73 VAL A CA 1
ATOM 592 C C . VAL A 1 73 ? -18.580 6.580 7.548 1.00 98.38 73 VAL A C 1
ATOM 594 O O . VAL A 1 73 ? -19.426 6.692 8.435 1.00 98.38 73 VAL A O 1
ATOM 597 N N . GLY A 1 74 ? -17.533 5.761 7.666 1.00 97.88 74 GLY A N 1
ATOM 598 C CA . GLY A 1 74 ? -17.265 4.956 8.854 1.00 97.88 74 GLY A CA 1
ATOM 599 C C . GLY A 1 74 ? -17.039 5.797 10.111 1.00 97.88 74 GLY A C 1
ATOM 600 O O . GLY A 1 74 ? -17.615 5.499 11.157 1.00 97.88 74 GLY A O 1
ATOM 601 N N . ILE A 1 75 ? -16.245 6.870 10.023 1.00 97.94 75 ILE A N 1
ATOM 602 C CA . ILE A 1 75 ? -15.999 7.773 11.154 1.00 97.94 75 ILE A CA 1
ATOM 603 C C . ILE A 1 75 ? -17.304 8.443 11.572 1.00 97.94 75 ILE A C 1
ATOM 605 O O . ILE A 1 75 ? -17.657 8.357 12.746 1.00 97.94 75 ILE A O 1
ATOM 609 N N . ILE A 1 76 ? -18.049 9.037 10.633 1.00 97.88 76 ILE A N 1
ATOM 610 C CA . ILE A 1 76 ? -19.348 9.670 10.909 1.00 97.88 76 ILE A CA 1
ATOM 611 C C . ILE A 1 76 ? -20.289 8.674 11.596 1.00 97.88 76 ILE A C 1
ATOM 613 O O . ILE A 1 76 ? -20.858 8.986 12.641 1.00 97.88 76 ILE A O 1
ATOM 617 N N . TYR A 1 77 ? -20.397 7.451 11.069 1.00 97.69 77 TYR A N 1
ATOM 618 C CA . TYR A 1 77 ? -21.217 6.402 11.668 1.00 97.69 77 TYR A CA 1
ATOM 619 C C . TYR A 1 77 ? -20.774 6.068 13.101 1.00 97.69 77 TYR A C 1
ATOM 621 O O . TYR A 1 77 ? -21.604 6.058 14.011 1.00 97.69 77 TYR A O 1
ATOM 629 N N . SER A 1 78 ? -19.472 5.860 13.329 1.00 97.19 78 SER A N 1
ATOM 630 C CA . SER A 1 78 ? -18.926 5.555 14.660 1.00 97.19 78 SER A CA 1
ATOM 631 C C . SER A 1 78 ? -19.085 6.701 15.665 1.00 97.19 78 SER A C 1
ATOM 633 O O . SER A 1 78 ? -19.218 6.446 16.857 1.00 97.19 78 SER A O 1
ATOM 635 N N . LEU A 1 79 ? -19.088 7.959 15.207 1.00 96.12 79 LEU A N 1
ATOM 636 C CA . LEU A 1 79 ? -19.314 9.131 16.054 1.00 96.12 79 LEU A CA 1
ATOM 637 C C . LEU A 1 79 ? -20.791 9.250 16.450 1.00 96.12 79 LEU A C 1
ATOM 639 O O . LEU A 1 79 ? -21.091 9.496 17.616 1.00 96.12 79 LEU A O 1
ATOM 643 N N . ILE A 1 80 ? -21.711 9.007 15.510 1.00 97.00 80 ILE A N 1
ATOM 644 C CA . ILE A 1 80 ? -23.159 8.961 15.779 1.00 97.00 80 ILE A CA 1
ATOM 645 C C . ILE A 1 80 ? -23.494 7.800 16.730 1.00 97.00 80 ILE A C 1
ATOM 647 O O . ILE A 1 80 ? -24.342 7.929 17.611 1.00 97.00 80 ILE A O 1
ATOM 651 N N . ARG A 1 81 ? -22.808 6.663 16.572 1.00 95.94 81 ARG A N 1
ATOM 652 C CA . ARG A 1 81 ? -22.954 5.445 17.382 1.00 95.94 81 ARG A CA 1
ATOM 653 C C . ARG A 1 81 ? -21.819 5.286 18.396 1.00 95.94 81 ARG A C 1
ATOM 655 O O . ARG A 1 81 ? -21.349 4.178 18.632 1.00 95.94 81 ARG A O 1
ATOM 662 N N . SER A 1 82 ? -21.390 6.375 19.031 1.00 92.81 82 SER A N 1
ATOM 663 C CA . SER A 1 82 ? -20.226 6.384 19.936 1.00 92.81 82 SER A CA 1
ATOM 664 C C . SER A 1 82 ? -20.295 5.367 21.081 1.00 92.81 82 SER A C 1
ATOM 666 O O . SER A 1 82 ? -19.259 4.872 21.515 1.00 92.81 82 SER A O 1
ATOM 668 N N . ARG A 1 83 ? -21.502 5.008 21.540 1.00 93.31 83 ARG A N 1
ATOM 669 C CA . ARG A 1 83 ? -21.710 3.951 22.547 1.00 93.31 83 ARG A CA 1
ATOM 670 C C . ARG A 1 83 ? -21.353 2.551 22.041 1.00 93.31 83 ARG A C 1
ATOM 672 O O . ARG A 1 83 ? -20.857 1.751 22.825 1.00 93.31 83 ARG A O 1
ATOM 679 N N . ASP A 1 84 ? -21.596 2.276 20.761 1.00 93.06 84 ASP A N 1
ATOM 680 C CA . ASP A 1 84 ? -21.310 0.981 20.131 1.00 93.06 84 ASP A CA 1
ATOM 681 C C . ASP A 1 84 ? -19.826 0.870 19.727 1.00 93.06 84 ASP A C 1
ATOM 683 O O . ASP A 1 84 ? -19.297 -0.232 19.598 1.00 93.06 84 ASP A O 1
ATOM 687 N N . PHE A 1 85 ? -19.146 2.013 19.555 1.00 94.06 85 PHE A N 1
ATOM 688 C CA . PHE A 1 85 ? -17.739 2.111 19.151 1.00 94.06 85 PHE A CA 1
ATOM 689 C C . PHE A 1 85 ? -16.968 3.077 20.063 1.00 94.06 85 PHE A C 1
ATOM 691 O O . PHE A 1 85 ? -16.601 4.175 19.619 1.00 94.06 85 PHE A O 1
ATOM 698 N N . PRO A 1 86 ? -16.713 2.710 21.329 1.00 91.00 86 PRO A N 1
ATOM 699 C CA . PRO A 1 86 ? -16.092 3.605 22.301 1.00 91.00 86 PRO A CA 1
ATOM 700 C C . PRO A 1 86 ? -14.603 3.877 22.031 1.00 91.00 86 PRO A C 1
ATOM 702 O O . PRO A 1 86 ? -14.114 4.935 22.418 1.00 91.00 86 PRO A O 1
ATOM 705 N N . SER A 1 87 ? -13.878 2.968 21.363 1.00 93.19 87 SER A N 1
ATOM 706 C CA . SER A 1 87 ? -12.425 3.084 21.146 1.00 93.19 87 SER A CA 1
ATOM 707 C C . SER A 1 87 ? -12.019 3.115 19.670 1.00 93.19 87 SER A C 1
ATOM 709 O O . SER A 1 87 ? -12.729 2.624 18.792 1.00 93.19 87 SER A O 1
ATOM 711 N N . ASP A 1 88 ? -10.866 3.702 19.351 1.00 91.25 88 ASP A N 1
ATOM 712 C CA . ASP A 1 88 ? -10.359 3.747 17.969 1.00 91.25 88 ASP A CA 1
ATOM 713 C C . ASP A 1 88 ? -10.050 2.358 17.394 1.00 91.25 88 ASP A C 1
ATOM 715 O O . ASP A 1 88 ? -10.176 2.158 16.184 1.00 91.25 88 ASP A O 1
ATOM 719 N N . GLU A 1 89 ? -9.743 1.379 18.251 1.00 91.94 89 GLU A N 1
ATOM 720 C CA . GLU A 1 89 ? -9.619 -0.022 17.837 1.00 91.94 89 GLU A CA 1
ATOM 721 C C . GLU A 1 89 ? -10.974 -0.575 17.371 1.00 91.94 89 GLU A C 1
ATOM 723 O O . GLU A 1 89 ? -11.019 -1.245 16.343 1.00 91.94 89 GLU A O 1
ATOM 728 N N . ASP A 1 90 ? -12.089 -0.239 18.035 1.00 94.19 90 ASP A N 1
ATOM 729 C CA . ASP A 1 90 ? -13.428 -0.679 17.606 1.00 94.19 90 ASP A CA 1
ATOM 730 C C . ASP A 1 90 ? -13.781 -0.122 16.223 1.00 94.19 90 ASP A C 1
ATOM 732 O O . ASP A 1 90 ? -14.308 -0.843 15.371 1.00 94.19 90 ASP A O 1
ATOM 736 N N . TYR A 1 91 ? -13.438 1.147 15.970 1.00 95.06 91 TYR A N 1
ATOM 737 C CA . TYR A 1 91 ? -13.573 1.758 14.647 1.00 95.06 91 TYR A CA 1
ATOM 738 C C . TYR A 1 91 ? -12.699 1.037 13.611 1.00 95.06 91 TYR A C 1
ATOM 740 O O . TYR A 1 91 ? -13.183 0.665 12.540 1.00 95.06 91 TYR A O 1
ATOM 748 N N . PHE A 1 92 ? -11.423 0.794 13.917 1.00 94.25 92 PHE A N 1
ATOM 749 C CA . PHE A 1 92 ? -10.528 0.104 12.993 1.00 94.25 92 PHE A CA 1
ATOM 750 C C . PHE A 1 92 ? -11.020 -1.313 12.674 1.00 94.25 92 PHE A C 1
ATOM 752 O O . PHE A 1 92 ? -11.052 -1.716 11.511 1.00 94.25 92 PHE A O 1
ATOM 759 N N . VAL A 1 93 ? -11.458 -2.054 13.690 1.00 95.19 93 VAL A N 1
ATOM 760 C CA . VAL A 1 93 ? -12.033 -3.392 13.557 1.00 95.19 93 VAL A CA 1
ATOM 761 C C . VAL A 1 93 ? -13.312 -3.348 12.712 1.00 95.19 93 VAL A C 1
ATOM 763 O O . VAL A 1 93 ? -13.448 -4.162 11.797 1.00 95.19 93 VAL A O 1
ATOM 766 N N . MET A 1 94 ? -14.202 -2.372 12.925 1.00 96.69 94 MET A N 1
ATOM 767 C CA . MET A 1 94 ? -15.394 -2.145 12.094 1.00 96.69 94 MET A CA 1
ATOM 768 C C . MET A 1 94 ? -15.048 -1.912 10.616 1.00 96.69 94 MET A C 1
ATOM 770 O O . MET A 1 94 ? -15.713 -2.465 9.740 1.00 96.69 94 MET A O 1
ATOM 774 N N . MET A 1 95 ? -14.017 -1.118 10.320 1.00 97.56 95 MET A N 1
ATOM 775 C CA . MET A 1 95 ? -13.636 -0.778 8.941 1.00 97.56 95 MET A CA 1
ATOM 776 C C . MET A 1 95 ? -12.845 -1.871 8.228 1.00 97.56 95 MET A C 1
ATOM 778 O O . MET A 1 95 ? -12.835 -1.921 6.995 1.00 97.56 95 MET A O 1
ATOM 782 N N . ARG A 1 96 ? -12.179 -2.747 8.986 1.00 96.56 96 ARG A N 1
ATOM 783 C CA . ARG A 1 96 ? -11.222 -3.723 8.460 1.00 96.56 96 ARG A CA 1
ATOM 784 C C . ARG A 1 96 ? -11.786 -4.576 7.313 1.00 96.56 96 ARG A C 1
ATOM 786 O O . ARG A 1 96 ? -11.126 -4.610 6.277 1.00 96.56 96 ARG A O 1
ATOM 793 N N . PRO A 1 97 ? -12.993 -5.175 7.401 1.00 97.50 97 PRO A N 1
ATOM 794 C CA . PRO A 1 97 ? -13.536 -5.986 6.307 1.00 97.50 97 PRO A CA 1
ATOM 795 C C . PRO A 1 97 ? -13.726 -5.227 5.003 1.00 97.50 97 PRO A C 1
ATOM 797 O O . PRO A 1 97 ? -13.475 -5.771 3.931 1.00 97.50 97 PRO A O 1
ATOM 800 N N . LEU A 1 98 ? -14.158 -3.967 5.086 1.00 97.94 98 LEU A N 1
ATOM 801 C CA . LEU A 1 98 ? -14.394 -3.141 3.906 1.00 97.94 98 LEU A CA 1
ATOM 802 C C . LEU A 1 98 ? -13.073 -2.863 3.196 1.00 97.94 98 LEU A C 1
ATOM 804 O O . LEU A 1 98 ? -12.983 -3.045 1.990 1.00 97.94 98 LEU A O 1
ATOM 808 N N . LEU A 1 99 ? -12.030 -2.505 3.949 1.00 97.81 99 LEU A N 1
ATOM 809 C CA . LEU A 1 99 ? -10.698 -2.264 3.394 1.00 97.81 99 LEU A CA 1
ATOM 810 C C . LEU A 1 99 ? -10.043 -3.551 2.865 1.00 97.81 99 LEU A C 1
ATOM 812 O O . LEU A 1 99 ? -9.406 -3.520 1.816 1.00 97.81 99 LEU A O 1
ATOM 816 N N . GLN A 1 100 ? -10.231 -4.690 3.539 1.00 97.94 100 GLN A N 1
ATOM 817 C CA . GLN A 1 100 ? -9.764 -5.991 3.046 1.00 97.94 100 GLN A CA 1
ATOM 818 C C . GLN A 1 100 ? -10.429 -6.357 1.715 1.00 97.94 100 GLN A C 1
ATOM 820 O O . GLN A 1 100 ? -9.740 -6.748 0.773 1.00 97.94 100 GLN A O 1
ATOM 825 N N . LEU A 1 101 ? -11.754 -6.195 1.615 1.00 97.94 101 LEU A N 1
ATOM 826 C CA . LEU A 1 101 ? -12.486 -6.416 0.369 1.00 97.94 101 LEU A CA 1
ATOM 827 C C . LEU A 1 101 ? -12.042 -5.450 -0.725 1.00 97.94 101 LEU A C 1
ATOM 829 O O . LEU A 1 101 ? -11.872 -5.885 -1.856 1.00 97.94 101 LEU A O 1
ATOM 833 N N . THR A 1 102 ? -11.788 -4.181 -0.400 1.00 97.00 102 THR A N 1
ATOM 834 C CA . THR A 1 102 ? -11.238 -3.211 -1.355 1.00 97.00 102 THR A CA 1
ATOM 835 C C . THR A 1 102 ? -9.929 -3.700 -1.965 1.00 97.00 102 THR A C 1
ATOM 837 O O . THR A 1 102 ? -9.783 -3.662 -3.180 1.00 97.00 102 THR A O 1
ATOM 840 N N . VAL A 1 103 ? -8.996 -4.213 -1.155 1.00 96.81 103 VAL A N 1
ATOM 841 C CA . VAL A 1 103 ? -7.720 -4.756 -1.655 1.00 96.81 103 VAL A CA 1
ATOM 842 C C . VAL A 1 103 ? -7.936 -5.991 -2.523 1.00 96.81 103 VAL A C 1
ATOM 844 O O . VAL A 1 103 ? -7.366 -6.086 -3.607 1.00 96.81 103 VAL A O 1
ATOM 847 N N . ILE A 1 104 ? -8.764 -6.929 -2.058 1.00 97.75 104 ILE A N 1
ATOM 848 C CA . ILE A 1 104 ? -9.065 -8.165 -2.790 1.00 97.75 104 ILE A CA 1
ATOM 849 C C . ILE A 1 104 ? -9.685 -7.846 -4.154 1.00 97.75 104 ILE A C 1
ATOM 851 O O . ILE A 1 104 ? -9.230 -8.366 -5.171 1.00 97.75 104 ILE A O 1
ATOM 855 N N . LEU A 1 105 ? -10.692 -6.970 -4.177 1.00 96.62 105 LEU A N 1
ATOM 856 C CA . LEU A 1 105 ? -11.366 -6.544 -5.398 1.00 96.62 105 LEU A CA 1
ATOM 857 C C . LEU A 1 105 ? -10.426 -5.757 -6.305 1.00 96.62 105 LEU A C 1
ATOM 859 O O . LEU A 1 105 ? -10.410 -6.022 -7.497 1.00 96.62 105 LEU A O 1
ATOM 863 N N . MET A 1 106 ? -9.612 -4.847 -5.764 1.00 95.44 106 MET A N 1
ATOM 864 C CA . MET A 1 106 ? -8.624 -4.103 -6.548 1.00 95.44 106 MET A CA 1
ATOM 865 C C . MET A 1 106 ? -7.673 -5.052 -7.278 1.00 95.44 106 MET A C 1
ATOM 867 O O . MET A 1 106 ? -7.480 -4.891 -8.479 1.00 95.44 106 MET A O 1
ATOM 871 N N . TYR A 1 107 ? -7.098 -6.044 -6.589 1.00 95.25 107 TYR A N 1
ATOM 872 C CA . TYR A 1 107 ? -6.227 -7.018 -7.251 1.00 95.25 107 TYR A CA 1
ATOM 873 C C . TYR A 1 107 ? -6.979 -7.822 -8.304 1.00 95.25 107 TYR A C 1
ATOM 875 O O . TYR A 1 107 ? -6.510 -7.920 -9.431 1.00 95.25 107 TYR A O 1
ATOM 883 N N . PHE A 1 108 ? -8.161 -8.340 -7.970 1.00 96.31 108 PHE A N 1
ATOM 884 C CA . PHE A 1 108 ? -8.955 -9.112 -8.919 1.00 96.31 108 PHE A CA 1
ATOM 885 C C . PHE A 1 108 ? -9.293 -8.305 -10.183 1.00 96.31 108 PHE A C 1
ATOM 887 O O . PHE A 1 108 ? -9.098 -8.785 -11.296 1.00 96.31 108 PHE A O 1
ATOM 894 N N . LEU A 1 109 ? -9.756 -7.065 -10.018 1.00 94.44 109 LEU A N 1
ATOM 895 C CA . LEU A 1 109 ? -10.116 -6.172 -11.118 1.00 94.44 109 LEU A CA 1
ATOM 896 C C . LEU A 1 109 ? -8.891 -5.755 -11.938 1.00 94.44 109 LEU A C 1
ATOM 898 O O . LEU A 1 109 ? -8.969 -5.726 -13.161 1.00 94.44 109 LEU A O 1
ATOM 902 N N . ALA A 1 110 ? -7.748 -5.495 -11.296 1.00 93.00 110 ALA A N 1
ATOM 903 C CA . ALA A 1 110 ? -6.497 -5.216 -11.998 1.00 93.00 110 ALA A CA 1
ATOM 904 C C . ALA A 1 110 ? -6.075 -6.396 -12.887 1.00 93.00 110 ALA A C 1
ATOM 906 O O . ALA A 1 110 ? -5.666 -6.181 -14.027 1.00 93.00 110 ALA A O 1
ATOM 907 N N . GLY A 1 111 ? -6.234 -7.630 -12.395 1.00 94.19 111 GLY A N 1
ATOM 908 C CA . GLY A 1 111 ? -5.946 -8.835 -13.169 1.00 94.19 111 GLY A CA 1
ATOM 909 C C . GLY A 1 111 ? -6.941 -9.032 -14.305 1.00 94.19 111 GLY A C 1
ATOM 910 O O . GLY A 1 111 ? -6.546 -9.370 -15.416 1.00 94.19 111 GLY A O 1
ATOM 911 N N . PHE A 1 112 ? -8.224 -8.769 -14.045 1.00 94.31 112 PHE A N 1
ATOM 912 C CA . PHE A 1 112 ? -9.292 -8.849 -15.039 1.00 94.31 112 PHE A CA 1
ATOM 913 C C . PHE A 1 112 ? -9.044 -7.893 -16.209 1.00 94.31 112 PHE A C 1
ATOM 915 O O . PHE A 1 112 ? -9.082 -8.317 -17.362 1.00 94.31 112 PHE A O 1
ATOM 922 N N . HIS A 1 113 ? -8.695 -6.636 -15.926 1.00 90.88 113 HIS A N 1
ATOM 923 C CA . HIS A 1 113 ? -8.381 -5.648 -16.963 1.00 90.88 113 HIS A CA 1
ATOM 924 C C . HIS A 1 113 ? -7.115 -5.974 -17.751 1.00 90.88 113 HIS A C 1
ATOM 926 O O . HIS A 1 113 ? -6.978 -5.510 -18.875 1.00 90.88 113 HIS A O 1
ATOM 932 N N . LYS A 1 114 ? -6.220 -6.815 -17.222 1.00 92.44 114 LYS A N 1
ATOM 933 C CA . LYS A 1 114 ? -5.017 -7.305 -17.918 1.00 92.44 114 LYS A CA 1
ATOM 934 C C . LYS A 1 114 ? -5.255 -8.529 -18.800 1.00 92.44 114 LYS A C 1
ATOM 936 O O . LYS A 1 114 ? -4.330 -8.974 -19.465 1.00 92.44 114 LYS A O 1
ATOM 941 N N . LEU A 1 115 ? -6.477 -9.063 -18.856 1.00 91.94 115 LEU A N 1
ATOM 942 C CA . LEU A 1 115 ? -6.832 -10.153 -19.776 1.00 91.94 115 LEU A CA 1
ATOM 943 C C . LEU A 1 115 ? -7.010 -9.687 -21.235 1.00 91.94 115 LEU A C 1
ATOM 945 O O . LEU A 1 115 ? -7.419 -10.479 -22.084 1.00 91.94 115 LEU A O 1
ATOM 949 N N . ASN A 1 116 ? -6.715 -8.421 -21.539 1.00 90.12 116 ASN A N 1
ATOM 950 C CA . ASN A 1 116 ? -6.709 -7.898 -22.901 1.00 90.12 116 ASN A CA 1
ATOM 951 C C . ASN A 1 116 ? -5.443 -8.333 -23.670 1.00 90.12 116 ASN A C 1
ATOM 953 O O . ASN A 1 116 ? -4.404 -8.614 -23.072 1.00 90.12 116 ASN A O 1
ATOM 957 N N . LEU A 1 117 ? -5.532 -8.394 -25.004 1.00 87.56 117 LEU A N 1
ATOM 958 C CA . LEU A 1 117 ? -4.427 -8.855 -25.856 1.00 87.56 117 LEU A CA 1
ATOM 959 C C . LEU A 1 117 ? -3.210 -7.918 -25.812 1.00 87.56 117 LEU A C 1
ATOM 961 O O . LEU A 1 117 ? -2.083 -8.410 -25.839 1.00 87.56 117 LEU A O 1
ATOM 965 N N . ASP A 1 118 ? -3.417 -6.608 -25.663 1.00 89.56 118 ASP A N 1
ATOM 966 C CA . ASP A 1 118 ? -2.335 -5.613 -25.619 1.00 89.56 118 ASP A CA 1
ATOM 967 C C . ASP A 1 118 ? -1.427 -5.818 -24.398 1.00 89.56 118 ASP A C 1
ATOM 969 O O . ASP A 1 118 ? -0.222 -5.578 -24.452 1.00 89.56 118 ASP A O 1
ATOM 973 N N . PHE A 1 119 ? -1.963 -6.343 -23.292 1.00 88.38 119 PHE A N 1
ATOM 974 C CA . PHE A 1 119 ? -1.158 -6.673 -22.118 1.00 88.38 119 PHE A CA 1
ATOM 975 C C . PHE A 1 119 ? -0.155 -7.811 -22.378 1.00 88.38 119 PHE A C 1
ATOM 977 O O . PHE A 1 119 ? 0.878 -7.888 -21.705 1.00 88.38 119 PHE A O 1
ATOM 984 N N . PHE A 1 120 ? -0.421 -8.672 -23.362 1.00 88.12 120 PHE A N 1
ATOM 985 C CA . PHE A 1 120 ? 0.491 -9.735 -23.785 1.00 88.12 120 PHE A CA 1
ATOM 986 C C . PHE A 1 120 ? 1.437 -9.311 -24.911 1.00 88.12 120 PHE A C 1
ATOM 988 O O . PHE A 1 120 ? 2.401 -10.032 -25.171 1.00 88.12 120 PHE A O 1
ATOM 995 N N . ASP A 1 121 ? 1.198 -8.169 -25.560 1.00 88.06 121 ASP A N 1
ATOM 996 C CA . ASP A 1 121 ? 2.056 -7.649 -26.620 1.00 88.06 121 ASP A CA 1
ATOM 997 C C . ASP A 1 121 ? 3.311 -6.978 -26.019 1.00 88.06 121 ASP A C 1
ATOM 999 O O . ASP A 1 121 ? 3.212 -5.943 -25.354 1.00 88.06 121 ASP A O 1
ATOM 1003 N N . PRO A 1 122 ? 4.521 -7.517 -26.260 1.00 82.38 122 PRO A N 1
ATOM 1004 C CA . PRO A 1 122 ? 5.772 -6.935 -25.777 1.00 82.38 122 PRO A CA 1
ATOM 1005 C C . PRO A 1 122 ? 6.016 -5.484 -26.211 1.00 82.38 122 PRO A C 1
ATOM 1007 O O . PRO A 1 122 ? 6.752 -4.772 -25.530 1.00 82.38 122 PRO A O 1
ATOM 1010 N N . GLY A 1 123 ? 5.438 -5.059 -27.339 1.00 83.25 123 GLY A N 1
ATOM 1011 C CA . GLY A 1 123 ? 5.630 -3.729 -27.910 1.00 83.25 123 GLY A CA 1
ATOM 1012 C C . GLY A 1 123 ? 4.837 -2.624 -27.212 1.00 83.25 123 GLY A C 1
ATOM 1013 O O . GLY A 1 123 ? 5.264 -1.470 -27.243 1.00 83.25 123 GLY A O 1
ATOM 1014 N N . VAL A 1 124 ? 3.717 -2.959 -26.563 1.00 87.88 124 VAL A N 1
ATOM 1015 C CA . VAL A 1 124 ? 2.822 -1.978 -25.915 1.00 87.88 124 VAL A CA 1
ATOM 1016 C C . VAL A 1 124 ? 2.541 -2.278 -24.443 1.00 87.88 124 VAL A C 1
ATOM 1018 O O . VAL A 1 124 ? 2.100 -1.394 -23.708 1.00 87.88 124 VAL A O 1
ATOM 1021 N N . SER A 1 125 ? 2.829 -3.493 -23.973 1.00 87.50 125 SER A N 1
ATOM 1022 C CA . SER A 1 125 ? 2.516 -3.895 -22.608 1.00 87.50 125 SER A CA 1
ATOM 1023 C C . SER A 1 125 ? 3.310 -3.102 -21.573 1.00 87.50 125 SER A C 1
ATOM 1025 O O . SER A 1 125 ? 4.543 -2.994 -21.614 1.00 87.50 125 SER A O 1
ATOM 1027 N N . CYS A 1 126 ? 2.605 -2.622 -20.548 1.00 88.31 126 CYS A N 1
ATOM 1028 C CA . CYS A 1 126 ? 3.223 -1.938 -19.418 1.00 88.31 126 CYS A CA 1
ATOM 1029 C C . CYS A 1 126 ? 4.210 -2.838 -18.651 1.00 88.31 126 CYS A C 1
ATOM 1031 O O . CYS A 1 126 ? 5.154 -2.323 -18.047 1.00 88.31 126 CYS A O 1
ATOM 1033 N N . ILE A 1 127 ? 4.072 -4.171 -18.733 1.00 87.88 127 ILE A N 1
ATOM 1034 C CA . ILE A 1 127 ? 5.018 -5.108 -18.115 1.00 87.88 127 ILE A CA 1
ATOM 1035 C C . ILE A 1 127 ? 6.416 -4.998 -18.739 1.00 87.88 127 ILE A C 1
ATOM 1037 O O . ILE A 1 127 ? 7.408 -5.082 -18.017 1.00 87.88 127 ILE A O 1
ATOM 1041 N N . GLY A 1 128 ? 6.513 -4.749 -20.053 1.00 85.62 128 GLY A N 1
ATOM 1042 C CA . GLY A 1 128 ? 7.786 -4.587 -20.757 1.00 85.62 128 GLY A CA 1
ATOM 1043 C C . GLY A 1 128 ? 8.515 -3.322 -20.310 1.00 85.62 128 GLY A C 1
ATOM 1044 O O . GLY A 1 128 ? 9.702 -3.361 -19.978 1.00 85.62 128 GLY A O 1
ATOM 1045 N N . VAL A 1 129 ? 7.775 -2.215 -20.184 1.00 88.00 129 VAL A N 1
ATOM 1046 C CA . VAL A 1 129 ? 8.293 -0.935 -19.670 1.00 88.00 129 VAL A CA 1
ATOM 1047 C C . VAL A 1 129 ? 8.762 -1.060 -18.216 1.00 88.00 129 VAL A C 1
ATOM 1049 O O . VAL A 1 129 ? 9.832 -0.549 -17.858 1.00 88.00 129 VAL A O 1
ATOM 1052 N N . MET A 1 130 ? 7.997 -1.760 -17.372 1.00 88.44 130 MET A N 1
ATOM 1053 C CA . MET A 1 130 ? 8.362 -2.008 -15.973 1.00 88.44 130 MET A CA 1
ATOM 1054 C C . MET A 1 130 ? 9.586 -2.920 -15.858 1.00 88.44 130 MET A C 1
ATOM 1056 O O . MET A 1 130 ? 10.511 -2.594 -15.114 1.00 88.44 130 MET A O 1
ATOM 1060 N N . ALA A 1 131 ? 9.647 -4.009 -16.630 1.00 84.25 131 ALA A N 1
ATOM 1061 C CA . ALA A 1 131 ? 10.791 -4.919 -16.662 1.00 84.25 131 ALA A CA 1
ATOM 1062 C C . ALA A 1 131 ? 12.071 -4.203 -17.122 1.00 84.25 131 ALA A C 1
ATOM 1064 O O . ALA A 1 131 ? 13.111 -4.319 -16.473 1.00 84.25 131 ALA A O 1
ATOM 1065 N N . GLY A 1 132 ? 11.988 -3.389 -18.180 1.00 84.81 132 GLY A N 1
ATOM 1066 C CA . GLY A 1 132 ? 13.105 -2.564 -18.643 1.00 84.81 132 GLY A CA 1
ATOM 1067 C C . GLY A 1 132 ? 13.563 -1.549 -17.591 1.00 84.81 132 GLY A C 1
ATOM 1068 O O . GLY A 1 132 ? 14.762 -1.370 -17.372 1.00 84.81 132 GLY A O 1
ATOM 1069 N N . SER A 1 133 ? 12.624 -0.917 -16.881 1.00 88.62 133 SER A N 1
ATOM 1070 C CA . SER A 1 133 ? 12.942 0.007 -15.783 1.00 88.62 133 SER A CA 1
ATOM 1071 C C . SER A 1 133 ? 13.616 -0.698 -14.608 1.00 88.62 133 SER A C 1
ATOM 1073 O O . SER A 1 133 ? 14.615 -0.197 -14.092 1.00 88.62 133 SER A O 1
ATOM 1075 N N . LEU A 1 134 ? 13.139 -1.885 -14.233 1.00 85.56 134 LEU A N 1
ATOM 1076 C CA . LEU A 1 134 ? 13.739 -2.683 -13.168 1.00 85.56 134 LEU A CA 1
ATOM 1077 C C . LEU A 1 134 ? 15.149 -3.152 -13.549 1.00 85.56 134 LEU A C 1
ATOM 1079 O O . LEU A 1 134 ? 16.059 -3.064 -12.729 1.00 85.56 134 LEU A O 1
ATOM 1083 N N . ALA A 1 135 ? 15.355 -3.553 -14.807 1.00 83.38 135 ALA A N 1
ATOM 1084 C CA . ALA A 1 135 ? 16.668 -3.918 -15.334 1.00 83.38 135 ALA A CA 1
ATOM 1085 C C . ALA A 1 135 ? 17.649 -2.731 -15.374 1.00 83.38 135 ALA A C 1
ATOM 1087 O O . ALA A 1 135 ? 18.854 -2.909 -15.197 1.00 83.38 135 ALA A O 1
ATOM 1088 N N . ARG A 1 136 ? 17.163 -1.504 -15.607 1.00 86.56 136 ARG A N 1
ATOM 1089 C CA . ARG A 1 136 ? 17.990 -0.291 -15.484 1.00 86.56 136 ARG A CA 1
ATOM 1090 C C . ARG A 1 136 ? 18.373 -0.029 -14.032 1.00 86.56 136 ARG A C 1
ATOM 1092 O O . ARG A 1 136 ? 19.546 0.204 -13.756 1.00 86.56 136 ARG A O 1
ATOM 1099 N N . VAL A 1 137 ? 17.417 -0.121 -13.107 1.00 88.00 137 VAL A N 1
ATOM 1100 C CA . VAL A 1 137 ? 17.683 0.055 -11.673 1.00 88.00 137 VAL A CA 1
ATOM 1101 C C . VAL A 1 137 ? 18.668 -0.994 -11.162 1.00 88.00 137 VAL A C 1
ATOM 1103 O O . VAL A 1 137 ? 19.624 -0.643 -10.479 1.00 88.00 137 VAL A O 1
ATOM 1106 N N . SER A 1 138 ? 18.522 -2.263 -11.542 1.00 84.50 138 SER A N 1
ATOM 1107 C CA . SER A 1 138 ? 19.439 -3.321 -11.105 1.00 84.50 138 SER A CA 1
ATOM 1108 C C . SER A 1 138 ? 20.876 -3.127 -11.609 1.00 84.50 138 SER A C 1
ATOM 1110 O O . SER A 1 138 ? 21.807 -3.624 -10.977 1.00 84.50 138 SER A O 1
ATOM 1112 N N . LYS A 1 139 ? 21.065 -2.412 -12.726 1.00 85.06 139 LYS A N 1
ATOM 1113 C CA . LYS A 1 139 ? 22.380 -2.048 -13.279 1.00 85.06 139 LYS A CA 1
ATOM 1114 C C . LYS A 1 139 ? 22.956 -0.756 -12.704 1.00 85.06 139 LYS A C 1
ATOM 1116 O O . LYS A 1 139 ? 24.136 -0.504 -12.906 1.00 85.06 139 LYS A O 1
ATOM 1121 N N . SER A 1 140 ? 22.141 0.075 -12.059 1.00 88.44 140 SER A N 1
ATOM 1122 C CA . SER A 1 140 ? 22.627 1.313 -11.451 1.00 88.44 140 SER A CA 1
ATOM 1123 C C . SER A 1 140 ? 23.487 1.022 -10.223 1.00 88.44 140 SER A C 1
ATOM 1125 O O . SER A 1 140 ? 23.263 0.031 -9.523 1.00 88.44 140 SER A O 1
ATOM 1127 N N . ASP A 1 141 ? 24.461 1.891 -9.968 1.00 88.56 141 ASP A N 1
ATOM 1128 C CA . ASP A 1 141 ? 25.378 1.756 -8.843 1.00 88.56 141 ASP A CA 1
ATOM 1129 C C . ASP A 1 141 ? 24.916 2.594 -7.653 1.00 88.56 141 ASP A C 1
ATOM 1131 O O . ASP A 1 141 ? 24.538 3.760 -7.785 1.00 88.56 141 ASP A O 1
ATOM 1135 N N . PHE A 1 142 ? 25.011 2.012 -6.462 1.00 84.88 142 PHE A N 1
ATOM 1136 C CA . PHE A 1 142 ? 24.849 2.713 -5.197 1.00 84.88 142 PHE A CA 1
ATOM 1137 C C . PHE A 1 142 ? 26.136 2.553 -4.387 1.00 84.88 142 PHE A C 1
ATOM 1139 O O . PHE A 1 142 ? 26.453 1.463 -3.914 1.00 84.88 142 PHE A O 1
ATOM 1146 N N . GLY A 1 143 ? 26.923 3.629 -4.280 1.00 86.00 143 GLY A N 1
ATOM 1147 C CA . GLY A 1 143 ? 28.228 3.585 -3.608 1.00 86.00 143 GLY A CA 1
ATOM 1148 C C . GLY A 1 143 ? 29.249 2.669 -4.298 1.00 86.00 143 GLY A C 1
ATOM 1149 O O . GLY A 1 143 ? 30.047 2.032 -3.619 1.00 86.00 143 GLY A O 1
ATOM 1150 N N . GLY A 1 144 ? 29.196 2.563 -5.632 1.00 88.94 144 GLY A N 1
ATOM 1151 C CA . GLY A 1 144 ? 30.088 1.706 -6.429 1.00 88.94 144 GLY A CA 1
ATOM 1152 C C . GLY A 1 144 ? 29.704 0.223 -6.456 1.00 88.94 144 GLY A C 1
ATOM 1153 O O . GLY A 1 144 ? 30.438 -0.585 -7.021 1.00 88.94 144 GLY A O 1
ATOM 1154 N N . VAL A 1 145 ? 28.569 -0.147 -5.854 1.00 86.50 145 VAL A N 1
ATOM 1155 C CA . VAL A 1 145 ? 28.028 -1.509 -5.900 1.00 86.50 145 VAL A CA 1
ATOM 1156 C C . VAL A 1 145 ? 26.736 -1.515 -6.723 1.00 86.50 145 VAL A C 1
ATOM 1158 O O . VAL A 1 145 ? 25.816 -0.761 -6.389 1.00 86.50 145 VAL A O 1
ATOM 1161 N N . PRO A 1 146 ? 26.611 -2.388 -7.740 1.00 87.56 146 PRO A N 1
ATOM 1162 C CA . PRO A 1 146 ? 25.375 -2.538 -8.494 1.00 87.56 146 PRO A CA 1
ATOM 1163 C C . PRO A 1 146 ? 24.199 -2.893 -7.584 1.00 87.56 146 PRO A C 1
ATOM 1165 O O . PRO A 1 146 ? 24.247 -3.873 -6.830 1.00 87.56 146 PRO A O 1
ATOM 1168 N N . ILE A 1 147 ? 23.103 -2.145 -7.690 1.00 85.56 147 ILE A N 1
ATOM 1169 C CA . ILE A 1 147 ? 21.899 -2.357 -6.878 1.00 85.56 147 ILE A CA 1
ATOM 1170 C C . ILE A 1 147 ? 21.352 -3.773 -7.053 1.00 85.56 147 ILE A C 1
ATOM 1172 O O . ILE A 1 147 ? 20.897 -4.374 -6.084 1.00 85.56 147 ILE A O 1
ATOM 1176 N N . GLY A 1 148 ? 21.450 -4.357 -8.248 1.00 82.06 148 GLY A N 1
ATOM 1177 C CA . GLY A 1 148 ? 21.035 -5.736 -8.495 1.00 82.06 148 GLY A CA 1
ATOM 1178 C C . GLY A 1 148 ? 21.740 -6.751 -7.591 1.00 82.06 148 GLY A C 1
ATOM 1179 O O . GLY A 1 148 ? 21.099 -7.693 -7.129 1.00 82.06 148 GLY A O 1
ATOM 1180 N N . LEU A 1 149 ? 23.023 -6.539 -7.268 1.00 80.25 149 LEU A N 1
ATOM 1181 C CA . LEU A 1 149 ? 23.759 -7.396 -6.332 1.00 80.25 149 LEU A CA 1
ATOM 1182 C C . LEU A 1 149 ? 23.285 -7.198 -4.892 1.00 80.25 149 LEU A C 1
ATOM 1184 O O . LEU A 1 149 ? 23.138 -8.176 -4.162 1.00 80.25 149 LEU A O 1
ATOM 1188 N N . ILE A 1 150 ? 23.002 -5.953 -4.497 1.00 84.12 150 ILE A N 1
ATOM 1189 C CA . ILE A 1 150 ? 22.443 -5.637 -3.176 1.00 84.12 150 ILE A CA 1
ATOM 1190 C C . ILE A 1 150 ? 21.078 -6.317 -3.011 1.00 84.12 150 ILE A C 1
ATOM 1192 O O . ILE A 1 150 ? 20.833 -6.977 -2.001 1.00 84.12 150 ILE A O 1
ATOM 1196 N N . LEU A 1 151 ? 20.210 -6.207 -4.022 1.00 81.00 151 LEU A N 1
ATOM 1197 C CA . LEU A 1 151 ? 18.906 -6.865 -4.041 1.00 81.00 151 LEU A CA 1
ATOM 1198 C C . LEU A 1 151 ? 19.065 -8.383 -3.971 1.00 81.00 151 LEU A C 1
ATOM 1200 O O . LEU A 1 151 ? 18.453 -9.007 -3.109 1.00 81.00 151 LEU A O 1
ATOM 1204 N N . LEU A 1 152 ? 19.927 -8.978 -4.800 1.00 77.44 152 LEU A N 1
ATOM 1205 C CA . LEU A 1 152 ? 20.177 -10.420 -4.790 1.00 77.44 152 LEU A CA 1
ATOM 1206 C C . LEU A 1 152 ? 20.671 -10.911 -3.422 1.00 77.44 152 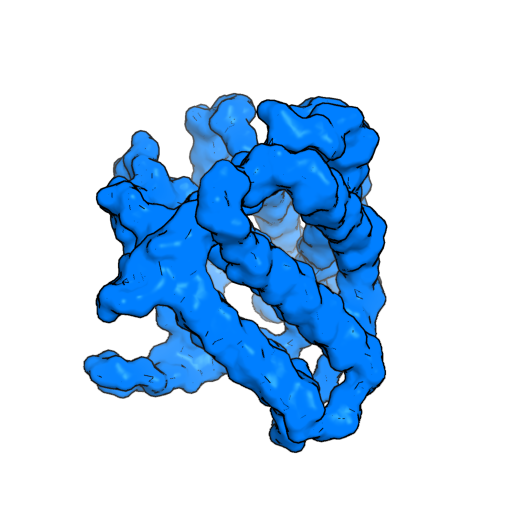LEU A C 1
ATOM 1208 O O . LEU A 1 152 ? 20.179 -11.918 -2.916 1.00 77.44 152 LEU A O 1
ATOM 1212 N N . ALA A 1 153 ? 21.595 -10.182 -2.793 1.00 79.25 153 ALA A N 1
ATOM 1213 C CA . ALA A 1 153 ? 22.088 -10.498 -1.458 1.00 79.25 153 ALA A CA 1
ATOM 1214 C C . ALA A 1 153 ? 20.979 -10.397 -0.397 1.00 79.25 153 ALA A C 1
ATOM 1216 O O . ALA A 1 153 ? 20.862 -11.280 0.454 1.00 79.25 153 ALA A O 1
ATOM 1217 N N . ALA A 1 154 ? 20.127 -9.368 -0.464 1.00 78.94 154 ALA A N 1
ATOM 1218 C CA . ALA A 1 154 ? 18.987 -9.214 0.438 1.00 78.94 154 ALA A CA 1
ATOM 1219 C C . ALA A 1 154 ? 17.976 -10.361 0.273 1.00 78.94 154 ALA A C 1
ATOM 1221 O O . ALA A 1 154 ? 17.534 -10.955 1.257 1.00 78.94 154 ALA A O 1
ATOM 1222 N N . ILE A 1 155 ? 17.665 -10.720 -0.971 1.00 74.88 155 ILE A N 1
ATOM 1223 C CA . ILE A 1 155 ? 16.772 -11.824 -1.333 1.00 74.88 155 ILE A CA 1
ATOM 1224 C C . ILE A 1 155 ? 17.315 -13.146 -0.808 1.00 74.88 155 ILE A C 1
ATOM 1226 O O . ILE A 1 155 ? 16.582 -13.898 -0.162 1.00 74.88 155 ILE A O 1
ATOM 1230 N N . PHE A 1 156 ? 18.603 -13.408 -1.036 1.00 74.44 156 PHE A N 1
ATOM 1231 C CA . PHE A 1 156 ? 19.289 -14.594 -0.539 1.00 74.44 156 PHE A CA 1
ATOM 1232 C C . PHE A 1 156 ? 19.273 -14.649 0.990 1.00 74.44 156 PHE A C 1
ATOM 1234 O O . PHE A 1 156 ? 18.921 -15.674 1.564 1.00 74.44 156 PHE A O 1
ATOM 1241 N N . ALA A 1 157 ? 19.575 -13.544 1.675 1.00 77.94 157 ALA A N 1
ATOM 1242 C CA . ALA A 1 157 ? 19.554 -13.491 3.134 1.00 77.94 157 ALA A CA 1
ATOM 1243 C C . ALA A 1 157 ? 18.149 -13.758 3.702 1.00 77.94 157 ALA A C 1
ATOM 1245 O O . ALA A 1 157 ? 18.003 -14.496 4.681 1.00 77.94 157 ALA A O 1
ATOM 1246 N N . VAL A 1 158 ? 17.109 -13.192 3.082 1.00 74.19 158 VAL A N 1
ATOM 1247 C CA . VAL A 1 158 ? 15.712 -13.426 3.469 1.00 74.19 158 VAL A CA 1
ATOM 1248 C C . VAL A 1 158 ? 15.322 -14.882 3.231 1.00 74.19 158 VAL A C 1
ATOM 1250 O O . VAL A 1 158 ? 14.823 -15.523 4.154 1.00 74.19 158 VAL A O 1
ATOM 1253 N N . SER A 1 159 ? 15.591 -15.445 2.051 1.00 71.50 159 SER A N 1
ATOM 1254 C CA . SER A 1 159 ? 15.254 -16.850 1.774 1.00 71.50 159 SER A CA 1
ATOM 1255 C C . SER A 1 159 ? 16.046 -17.820 2.622 1.00 71.50 159 SER A C 1
ATOM 1257 O O . SER A 1 159 ? 15.454 -18.745 3.164 1.00 71.50 159 SER A O 1
ATOM 1259 N N . TYR A 1 160 ? 17.344 -17.600 2.810 1.00 75.88 160 TYR A N 1
ATOM 1260 C CA . TYR A 1 160 ? 18.148 -18.420 3.703 1.00 75.88 160 TYR A CA 1
ATOM 1261 C C . TYR A 1 160 ? 17.545 -18.442 5.109 1.00 75.88 160 TYR A C 1
ATOM 1263 O O . TYR A 1 160 ? 17.387 -19.513 5.692 1.00 75.88 160 TYR A O 1
ATOM 1271 N N . ARG A 1 161 ? 17.119 -17.290 5.645 1.00 75.19 161 ARG A N 1
ATOM 1272 C CA . ARG A 1 161 ? 16.432 -17.226 6.947 1.00 75.19 161 ARG A CA 1
ATOM 1273 C C . ARG A 1 161 ? 15.075 -17.935 6.940 1.00 75.19 161 ARG A C 1
ATOM 1275 O O . ARG A 1 161 ? 14.765 -18.642 7.894 1.00 75.19 161 ARG A O 1
ATOM 1282 N N . LEU A 1 162 ? 14.285 -17.791 5.876 1.00 70.69 162 LEU A N 1
ATOM 1283 C CA . LEU A 1 162 ? 13.005 -18.496 5.721 1.00 70.69 162 LEU A CA 1
ATOM 1284 C C . LEU A 1 162 ? 13.187 -20.01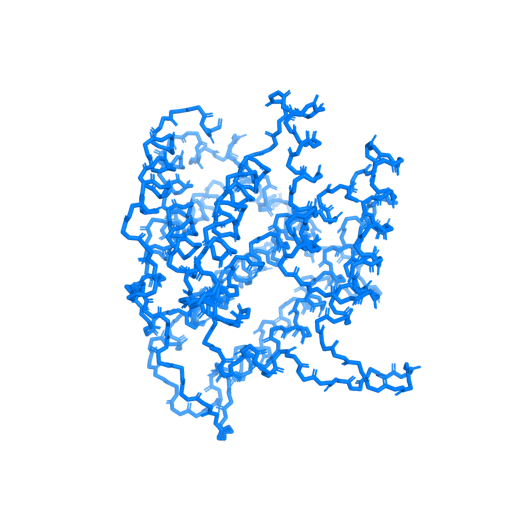8 5.590 1.00 70.69 162 LEU A C 1
ATOM 1286 O O . LEU A 1 162 ? 12.341 -20.775 6.051 1.00 70.69 162 LEU A O 1
ATOM 1290 N N . LEU A 1 163 ? 14.280 -20.488 4.990 1.00 72.12 163 LEU A N 1
ATOM 1291 C CA . LEU A 1 163 ? 14.553 -21.914 4.795 1.00 72.12 163 LEU A CA 1
ATOM 1292 C C . LEU A 1 163 ? 15.225 -22.561 6.016 1.00 72.12 163 LEU A C 1
ATOM 1294 O O . LEU A 1 163 ? 14.901 -23.696 6.354 1.00 72.12 163 LEU A O 1
ATOM 1298 N N . SER A 1 164 ? 16.115 -21.840 6.704 1.00 73.94 164 SER A N 1
ATOM 1299 C CA . SER A 1 164 ? 16.836 -22.312 7.903 1.00 73.94 164 SER A CA 1
ATOM 1300 C C . SER A 1 164 ? 16.031 -22.199 9.211 1.00 73.94 164 SER A C 1
ATOM 1302 O O . SER A 1 164 ? 16.429 -22.746 10.248 1.00 73.94 164 SER A O 1
ATOM 1304 N N . GLY A 1 165 ? 14.886 -21.505 9.181 1.00 64.94 165 GLY A N 1
ATOM 1305 C CA . GLY A 1 165 ? 13.960 -21.340 10.305 1.00 64.94 165 GLY A CA 1
ATOM 1306 C C . GLY A 1 165 ? 13.344 -22.648 10.838 1.00 64.94 165 GLY A C 1
ATOM 1307 O O . GLY A 1 165 ? 13.700 -23.749 10.433 1.00 64.94 165 GLY A O 1
ATOM 1308 N N . SER A 1 166 ? 12.440 -22.534 11.822 1.00 56.94 166 SER A N 1
ATOM 1309 C CA . SER A 1 166 ? 11.628 -23.640 12.401 1.00 56.94 166 SER A CA 1
ATOM 1310 C C . SER A 1 166 ? 10.899 -24.462 11.304 1.00 56.94 166 SER A C 1
ATOM 1312 O O . SER A 1 166 ? 10.923 -24.039 10.145 1.00 56.94 166 SER A O 1
ATOM 1314 N N . PRO A 1 167 ? 10.270 -25.629 11.588 1.00 60.47 167 PRO A N 1
ATOM 1315 C CA . PRO A 1 167 ? 9.295 -26.279 10.697 1.00 60.47 167 PRO A CA 1
ATOM 1316 C C . PRO A 1 167 ? 8.154 -25.325 10.300 1.00 60.47 167 PRO A C 1
ATOM 1318 O O . PRO A 1 167 ? 7.034 -25.358 10.801 1.00 60.47 167 PRO A O 1
ATOM 1321 N N . ILE A 1 168 ? 8.468 -24.434 9.371 1.00 60.59 168 ILE A N 1
ATOM 1322 C CA . ILE A 1 168 ? 7.556 -23.529 8.711 1.00 60.59 168 ILE A CA 1
ATOM 1323 C C . ILE A 1 168 ? 6.611 -24.402 7.902 1.00 60.59 168 ILE A C 1
ATOM 1325 O O . ILE A 1 168 ? 7.034 -25.331 7.207 1.00 60.59 168 ILE A O 1
ATOM 1329 N N . ARG A 1 169 ? 5.317 -24.103 8.010 1.00 66.50 169 ARG A N 1
ATOM 1330 C CA . ARG A 1 169 ? 4.273 -24.831 7.295 1.00 66.50 169 ARG A CA 1
ATOM 1331 C C . ARG A 1 169 ? 4.613 -24.858 5.792 1.00 66.50 169 ARG A C 1
ATOM 1333 O O . ARG A 1 169 ? 5.005 -23.825 5.249 1.00 66.50 169 ARG A O 1
ATOM 1340 N N . PRO A 1 170 ? 4.471 -25.999 5.101 1.00 68.12 170 PRO A N 1
ATOM 1341 C CA . PRO A 1 170 ? 5.004 -26.205 3.748 1.00 68.12 170 PRO A CA 1
ATOM 1342 C C . PRO A 1 170 ? 4.552 -25.149 2.724 1.00 68.12 170 PRO A C 1
ATOM 1344 O O . PRO A 1 170 ? 5.326 -24.769 1.850 1.00 68.12 170 PRO A O 1
ATOM 1347 N N . TYR A 1 171 ? 3.349 -24.591 2.877 1.00 65.62 171 TYR A N 1
ATOM 1348 C CA . TYR A 1 171 ? 2.835 -23.538 1.997 1.00 65.62 171 TYR A CA 1
ATOM 1349 C C . TYR A 1 171 ? 3.584 -22.196 2.117 1.00 65.62 171 TYR A C 1
ATOM 1351 O O . TYR A 1 171 ? 3.719 -21.483 1.127 1.00 65.62 171 TYR A O 1
ATOM 1359 N N . LEU A 1 172 ? 4.108 -21.852 3.300 1.00 65.00 172 LEU A N 1
ATOM 1360 C CA . LEU A 1 172 ? 4.927 -20.649 3.506 1.00 65.00 172 LEU A CA 1
ATOM 1361 C C . LEU A 1 172 ? 6.278 -20.784 2.792 1.00 65.00 172 LEU A C 1
ATOM 1363 O O . LEU A 1 172 ? 6.760 -19.822 2.198 1.00 65.00 172 LEU A O 1
ATOM 1367 N N . ARG A 1 173 ? 6.857 -21.994 2.803 1.00 66.44 173 ARG A N 1
ATOM 1368 C CA . ARG A 1 173 ? 8.085 -22.305 2.057 1.00 66.44 173 ARG A CA 1
ATOM 1369 C C . ARG A 1 173 ? 7.845 -22.234 0.553 1.00 66.44 173 ARG A C 1
ATOM 1371 O O . ARG A 1 173 ? 8.630 -21.603 -0.140 1.00 66.44 173 ARG A O 1
ATOM 1378 N N . ALA A 1 174 ? 6.746 -22.811 0.067 1.00 65.25 174 ALA A N 1
ATOM 1379 C CA . ALA A 1 174 ? 6.388 -22.756 -1.348 1.00 65.25 174 ALA A CA 1
ATOM 1380 C C . ALA A 1 174 ? 6.208 -21.309 -1.839 1.00 65.25 174 ALA A C 1
ATOM 1382 O O . ALA A 1 174 ? 6.806 -20.932 -2.840 1.00 65.25 174 ALA A O 1
ATOM 1383 N N . GLY A 1 175 ? 5.469 -20.471 -1.100 1.00 62.88 175 GLY A N 1
ATOM 1384 C CA . GLY A 1 175 ? 5.284 -19.059 -1.456 1.00 62.88 175 GLY A CA 1
ATOM 1385 C C . GLY A 1 175 ? 6.591 -18.261 -1.459 1.00 62.88 175 GLY A C 1
ATOM 1386 O O . GLY A 1 175 ? 6.849 -17.507 -2.395 1.00 62.88 175 GLY A O 1
ATOM 1387 N N . ALA A 1 176 ? 7.450 -18.473 -0.456 1.00 63.28 176 ALA A N 1
ATOM 1388 C CA . ALA A 1 176 ? 8.765 -17.841 -0.393 1.00 63.28 176 ALA A CA 1
ATOM 1389 C C . ALA A 1 176 ? 9.664 -18.257 -1.565 1.00 63.28 176 ALA A C 1
ATOM 1391 O O . ALA A 1 176 ? 10.310 -17.404 -2.163 1.00 63.28 176 ALA A O 1
ATOM 1392 N N . VAL A 1 177 ? 9.677 -19.547 -1.914 1.00 66.25 177 VAL A N 1
ATOM 1393 C CA . VAL A 1 177 ? 10.461 -20.089 -3.032 1.00 66.25 177 VAL A CA 1
ATOM 1394 C C . VAL A 1 177 ? 9.947 -19.567 -4.373 1.00 66.25 177 VAL A C 1
ATOM 1396 O O . VAL A 1 177 ? 10.757 -19.156 -5.193 1.00 66.25 177 VAL A O 1
ATOM 1399 N N . ILE A 1 178 ? 8.630 -19.510 -4.589 1.00 62.50 178 ILE A N 1
ATOM 1400 C CA . ILE A 1 178 ? 8.046 -18.959 -5.824 1.00 62.50 178 ILE A CA 1
ATOM 1401 C C . ILE A 1 178 ? 8.407 -17.478 -5.972 1.00 62.50 178 ILE A C 1
ATOM 1403 O O . ILE A 1 178 ? 8.924 -17.083 -7.014 1.00 62.50 178 ILE A O 1
ATOM 1407 N N . GLY A 1 179 ? 8.218 -16.675 -4.918 1.00 62.12 179 GLY A N 1
ATOM 1408 C CA . GLY A 1 179 ? 8.625 -15.268 -4.924 1.00 62.12 179 GLY A CA 1
ATOM 1409 C C . GLY A 1 179 ? 10.125 -15.096 -5.180 1.00 62.12 179 GLY A C 1
ATOM 1410 O O . GLY A 1 179 ? 10.530 -14.190 -5.906 1.00 62.12 179 GLY A O 1
ATOM 1411 N N . LEU A 1 180 ? 10.946 -16.013 -4.659 1.00 65.56 180 LEU A N 1
ATOM 1412 C CA . LEU A 1 180 ? 12.382 -16.035 -4.910 1.00 65.56 180 LEU A CA 1
ATOM 1413 C C . LEU A 1 180 ? 12.728 -16.336 -6.357 1.00 65.56 180 LEU A C 1
ATOM 1415 O O . LEU A 1 180 ? 13.571 -15.658 -6.924 1.00 65.56 180 LEU A O 1
ATOM 1419 N N . ILE A 1 181 ? 12.103 -17.361 -6.933 1.00 64.62 181 ILE A N 1
ATOM 1420 C CA . ILE A 1 181 ? 12.345 -17.785 -8.310 1.00 64.62 181 ILE A CA 1
ATOM 1421 C C . ILE A 1 181 ? 11.948 -16.662 -9.255 1.00 64.62 181 ILE A C 1
ATOM 1423 O O . ILE A 1 181 ? 12.701 -16.356 -10.169 1.00 64.62 181 ILE A O 1
ATOM 1427 N N . MET A 1 182 ? 10.818 -16.002 -9.009 1.00 60.50 182 MET A N 1
ATOM 1428 C CA . MET A 1 182 ? 10.384 -14.867 -9.817 1.00 60.50 182 MET A CA 1
ATOM 1429 C C . MET A 1 182 ? 11.357 -13.692 -9.748 1.00 60.50 182 MET A C 1
ATOM 1431 O O . MET A 1 182 ? 11.724 -13.121 -10.772 1.00 60.50 182 MET A O 1
ATOM 1435 N N . LEU A 1 183 ? 11.792 -13.329 -8.542 1.00 64.69 183 LEU A N 1
ATOM 1436 C CA . LEU A 1 183 ? 12.666 -12.180 -8.338 1.00 64.69 183 LEU A CA 1
ATOM 1437 C C . LEU A 1 183 ? 14.107 -12.473 -8.780 1.00 64.69 183 LEU A C 1
ATOM 1439 O O . LEU A 1 183 ? 14.764 -11.616 -9.361 1.00 64.69 183 LEU A O 1
ATOM 1443 N N . ALA A 1 184 ? 14.578 -13.704 -8.581 1.00 64.62 184 ALA A N 1
ATOM 1444 C CA . ALA A 1 184 ? 15.831 -14.188 -9.137 1.00 64.62 184 ALA A CA 1
ATOM 1445 C C . ALA A 1 184 ? 15.755 -14.266 -10.661 1.00 64.62 184 ALA A C 1
ATOM 1447 O O . ALA A 1 184 ? 16.694 -13.832 -11.301 1.00 64.62 184 ALA A O 1
ATOM 1448 N N . ALA A 1 185 ? 14.655 -14.724 -11.263 1.00 62.16 185 ALA A N 1
ATOM 1449 C CA . ALA A 1 185 ? 14.481 -14.694 -12.715 1.00 62.16 185 ALA A CA 1
ATOM 1450 C C . ALA A 1 185 ? 14.562 -13.254 -13.244 1.00 62.16 185 ALA A C 1
ATOM 1452 O O . ALA A 1 185 ? 15.299 -13.001 -14.187 1.00 62.16 185 ALA A O 1
ATOM 1453 N N . LEU A 1 186 ? 13.918 -12.293 -12.576 1.00 59.22 186 LEU A N 1
ATOM 1454 C CA . LEU A 1 186 ? 14.007 -10.868 -12.916 1.00 59.22 186 LEU A CA 1
ATOM 1455 C C . LEU A 1 186 ? 15.428 -10.287 -12.791 1.00 59.22 186 LEU A C 1
ATOM 1457 O O . LEU A 1 186 ? 15.813 -9.452 -13.604 1.00 59.22 186 LEU A O 1
ATOM 1461 N N . LEU A 1 187 ? 16.217 -10.728 -11.804 1.00 61.50 187 LEU A N 1
ATOM 1462 C CA . LEU A 1 187 ? 17.587 -10.241 -11.565 1.00 61.50 187 LEU A CA 1
ATOM 1463 C C . LEU A 1 187 ? 18.669 -11.006 -12.356 1.00 61.50 187 LEU A C 1
ATOM 1465 O O . LEU A 1 187 ? 19.716 -10.442 -12.670 1.00 61.50 187 LEU A O 1
ATOM 1469 N N . VAL A 1 188 ? 18.430 -12.285 -12.663 1.00 58.22 188 VAL A N 1
ATOM 1470 C CA . VAL A 1 188 ? 19.308 -13.211 -13.410 1.00 58.22 188 VAL A CA 1
ATOM 1471 C C . VAL A 1 188 ? 19.033 -13.158 -14.908 1.00 58.22 188 VAL A C 1
ATOM 1473 O O . VAL A 1 188 ? 19.872 -13.608 -15.688 1.00 58.22 188 VAL A O 1
ATOM 1476 N N . LEU A 1 189 ? 17.974 -12.465 -15.338 1.00 56.19 189 LEU A N 1
ATOM 1477 C CA . LEU A 1 189 ? 17.913 -11.801 -16.642 1.00 56.19 189 LEU A CA 1
ATOM 1478 C C . LEU A 1 189 ? 18.970 -10.681 -16.717 1.00 56.19 189 LEU A C 1
ATOM 1480 O O . LEU A 1 189 ? 18.707 -9.530 -17.061 1.00 56.19 189 LEU A O 1
ATOM 1484 N N . LYS A 1 190 ? 20.221 -11.044 -16.419 1.00 51.00 190 LYS A N 1
ATOM 1485 C CA . LYS A 1 190 ? 21.391 -10.458 -17.026 1.00 51.00 190 LYS A CA 1
ATOM 1486 C C . LYS A 1 190 ? 21.091 -10.534 -18.518 1.00 51.00 190 LYS A C 1
ATOM 1488 O O . LYS A 1 190 ? 20.912 -11.643 -19.032 1.00 51.00 190 LYS A O 1
ATOM 1493 N N . PRO A 1 191 ? 20.989 -9.400 -19.215 1.00 49.56 191 PRO A N 1
ATOM 1494 C CA . PRO A 1 191 ? 20.999 -9.476 -20.652 1.00 49.56 191 PRO A CA 1
ATOM 1495 C C . PRO A 1 191 ? 22.280 -10.223 -21.006 1.00 49.56 191 PRO A C 1
ATOM 1497 O O . PRO A 1 191 ? 23.369 -9.843 -20.561 1.00 49.56 191 PRO A O 1
ATOM 1500 N N . VAL A 1 192 ? 22.156 -11.306 -21.767 1.00 55.03 192 VAL A N 1
ATOM 1501 C CA . VAL A 1 192 ? 23.257 -11.703 -22.640 1.00 55.03 192 VAL A CA 1
ATOM 1502 C C . VAL A 1 192 ? 23.730 -10.394 -23.281 1.00 55.03 192 VAL A C 1
ATOM 1504 O O . VAL A 1 192 ? 22.868 -9.665 -23.781 1.00 55.03 192 VAL A O 1
ATOM 1507 N N . PRO A 1 193 ? 25.012 -10.006 -23.156 1.00 56.53 193 PRO A N 1
ATOM 1508 C CA . PRO A 1 193 ? 25.481 -8.720 -23.659 1.00 56.53 193 PRO A CA 1
ATOM 1509 C C . PRO A 1 193 ? 24.940 -8.484 -25.078 1.00 56.53 193 PRO A C 1
ATOM 1511 O O . PRO A 1 193 ? 25.230 -9.269 -25.974 1.00 56.53 193 PRO A O 1
ATOM 1514 N N . GLY A 1 194 ? 24.082 -7.469 -25.249 1.00 60.22 194 GLY A N 1
ATOM 1515 C CA . GLY A 1 194 ? 23.402 -7.165 -26.518 1.00 60.22 194 GLY A CA 1
ATOM 1516 C C . GLY A 1 194 ? 21.893 -7.461 -26.603 1.00 60.22 194 GLY A C 1
ATOM 1517 O O . GLY A 1 194 ? 21.265 -6.980 -27.539 1.00 60.22 194 GLY A O 1
ATOM 1518 N N . ILE A 1 195 ? 21.280 -8.177 -25.653 1.00 59.50 195 ILE A N 1
ATOM 1519 C CA . ILE A 1 195 ? 19.819 -8.410 -25.632 1.00 59.50 195 ILE A CA 1
ATOM 1520 C C . ILE A 1 195 ? 19.171 -7.473 -24.616 1.00 59.50 195 ILE A C 1
ATOM 1522 O O . ILE A 1 195 ? 19.408 -7.613 -23.424 1.00 59.50 195 ILE A O 1
ATOM 1526 N N . ASP A 1 196 ? 18.348 -6.520 -25.041 1.00 64.81 196 ASP A N 1
ATOM 1527 C CA . ASP A 1 196 ? 17.549 -5.730 -24.101 1.00 64.81 196 ASP A CA 1
ATOM 1528 C C . ASP A 1 196 ? 16.506 -6.654 -23.429 1.00 64.81 196 ASP A C 1
ATOM 1530 O O . ASP A 1 196 ? 15.767 -7.342 -24.125 1.00 64.81 196 ASP A O 1
ATOM 1534 N N . PRO A 1 197 ? 16.401 -6.744 -22.090 1.00 59.81 197 PRO A N 1
ATOM 1535 C CA . PRO A 1 197 ? 15.357 -7.551 -21.452 1.00 59.81 197 PRO A CA 1
ATOM 1536 C C . PRO A 1 197 ? 13.942 -7.127 -21.871 1.00 59.81 197 PRO A C 1
ATOM 1538 O O . PRO A 1 197 ? 13.040 -7.962 -21.900 1.00 59.81 197 PRO A O 1
ATOM 1541 N N . SER A 1 198 ? 13.760 -5.852 -22.240 1.00 62.88 198 SER A N 1
ATOM 1542 C CA . SER A 1 198 ? 12.506 -5.350 -22.812 1.00 62.88 198 SER A CA 1
ATOM 1543 C C . SER A 1 198 ? 12.246 -5.837 -24.244 1.00 62.88 198 SER A C 1
ATOM 1545 O O . SER A 1 198 ? 11.132 -5.702 -24.736 1.00 62.88 198 SER A O 1
ATOM 1547 N N . SER A 1 199 ? 13.229 -6.460 -24.900 1.00 65.19 199 SER A N 1
ATOM 1548 C CA . SER A 1 199 ? 13.109 -7.012 -26.250 1.00 65.19 199 SER A CA 1
ATOM 1549 C C . SER A 1 199 ? 12.965 -8.533 -26.297 1.00 65.19 199 SER A C 1
ATOM 1551 O O . SER A 1 199 ? 13.004 -9.094 -27.390 1.00 65.19 199 SER A O 1
ATOM 1553 N N . SER A 1 200 ? 12.780 -9.222 -25.159 1.00 81.50 200 SER A N 1
ATOM 1554 C CA . SER A 1 200 ? 12.455 -10.658 -25.143 1.00 81.50 200 SER A CA 1
ATOM 1555 C C . SER A 1 200 ? 10.950 -10.889 -24.946 1.00 81.50 200 SER A C 1
ATOM 1557 O O . SER A 1 200 ? 10.472 -10.869 -23.806 1.00 81.50 200 SER A O 1
ATOM 1559 N N . PRO A 1 201 ? 10.192 -11.194 -26.021 1.00 84.69 201 PRO A N 1
ATOM 1560 C CA . PRO A 1 201 ? 8.770 -11.521 -25.938 1.00 84.69 201 PRO A CA 1
ATOM 1561 C C . PRO A 1 201 ? 8.448 -12.613 -24.922 1.00 84.69 201 PRO A C 1
ATOM 1563 O O . PRO A 1 201 ? 7.468 -12.517 -24.193 1.00 84.69 201 PRO A O 1
ATOM 1566 N N . SER A 1 202 ? 9.300 -13.638 -24.838 1.00 83.56 202 SER A N 1
ATOM 1567 C CA . SER A 1 202 ? 9.107 -14.772 -23.927 1.00 83.56 202 SER A CA 1
ATOM 1568 C C . SER A 1 202 ? 9.157 -14.368 -22.450 1.00 83.56 202 SER A C 1
ATOM 1570 O O . SER A 1 202 ? 8.369 -14.864 -21.646 1.00 83.56 202 SER A O 1
ATOM 1572 N N . VAL A 1 203 ? 10.045 -13.434 -22.097 1.00 80.75 203 VAL A N 1
ATOM 1573 C CA . VAL A 1 203 ? 10.170 -12.905 -20.735 1.00 80.75 203 VAL A CA 1
ATOM 1574 C C . VAL A 1 203 ? 8.959 -12.051 -20.394 1.00 80.75 203 VAL A C 1
ATOM 1576 O O . VAL A 1 203 ? 8.370 -12.228 -19.331 1.00 80.75 203 VAL A O 1
ATOM 1579 N N . ILE A 1 204 ? 8.569 -11.154 -21.302 1.00 83.50 204 ILE A N 1
ATOM 1580 C CA . ILE A 1 204 ? 7.406 -10.281 -21.121 1.00 83.50 204 ILE A CA 1
ATOM 1581 C C . ILE A 1 204 ? 6.134 -11.114 -20.956 1.00 83.50 204 ILE A C 1
ATOM 1583 O O . ILE A 1 204 ? 5.399 -10.904 -19.994 1.00 83.50 204 ILE A O 1
ATOM 1587 N N . LEU A 1 205 ? 5.931 -12.120 -21.807 1.00 87.31 205 LEU A N 1
ATOM 1588 C CA . LEU A 1 205 ? 4.806 -13.044 -21.708 1.00 87.31 205 LEU A CA 1
ATOM 1589 C C . LEU A 1 205 ? 4.799 -13.799 -20.371 1.00 87.31 205 LEU A C 1
ATOM 1591 O O . LEU A 1 205 ? 3.763 -13.878 -19.714 1.00 87.31 205 LEU A O 1
ATOM 1595 N N . ALA A 1 206 ? 5.948 -14.323 -19.934 1.00 85.38 206 ALA A N 1
ATOM 1596 C CA . ALA A 1 206 ? 6.048 -15.014 -18.651 1.00 85.38 206 ALA A CA 1
ATOM 1597 C C . ALA A 1 206 ? 5.696 -14.084 -17.478 1.00 85.38 206 ALA A C 1
ATOM 1599 O O . ALA A 1 206 ? 4.907 -14.457 -16.612 1.00 85.38 206 ALA A O 1
ATOM 1600 N N . LEU A 1 207 ? 6.226 -12.858 -17.461 1.00 85.00 207 LEU A N 1
ATOM 1601 C CA . LEU A 1 207 ? 5.909 -11.873 -16.426 1.00 85.00 207 LEU A CA 1
ATOM 1602 C C . LEU A 1 207 ? 4.433 -11.469 -16.451 1.00 85.00 207 LEU A C 1
ATOM 1604 O O . LEU A 1 207 ? 3.820 -11.396 -15.388 1.00 85.00 207 LEU A O 1
ATOM 1608 N N . ALA A 1 208 ? 3.853 -11.273 -17.637 1.00 89.69 208 ALA A N 1
ATOM 1609 C CA . ALA A 1 208 ? 2.437 -10.964 -17.807 1.00 89.69 208 ALA A CA 1
ATOM 1610 C C . ALA A 1 208 ? 1.553 -12.062 -17.201 1.00 89.69 208 ALA A C 1
ATOM 1612 O O . ALA A 1 208 ? 0.695 -11.775 -16.365 1.00 89.69 208 ALA A O 1
ATOM 1613 N N . VAL A 1 209 ? 1.819 -13.328 -17.544 1.00 90.12 209 VAL A N 1
ATOM 1614 C CA . VAL A 1 209 ? 1.092 -14.484 -16.999 1.00 90.12 209 VAL A CA 1
ATOM 1615 C C . VAL A 1 209 ? 1.198 -14.532 -15.480 1.00 90.12 209 VAL A C 1
ATOM 1617 O O . VAL A 1 209 ? 0.196 -14.767 -14.806 1.00 90.12 209 VAL A O 1
ATOM 1620 N N . ILE A 1 2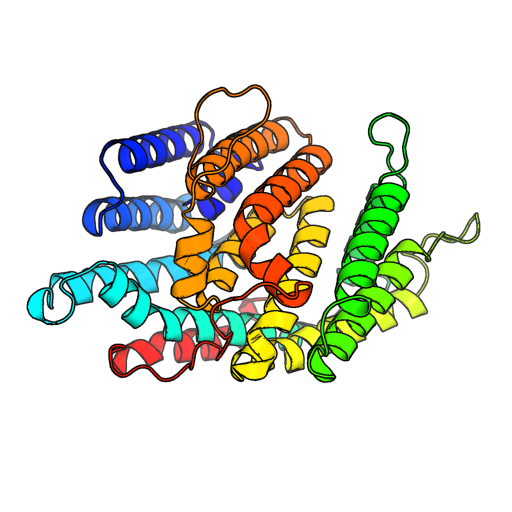10 ? 2.384 -14.293 -14.916 1.00 87.25 210 ILE A N 1
ATOM 1621 C CA . ILE A 1 210 ? 2.540 -14.370 -13.466 1.00 87.25 210 ILE A CA 1
ATOM 1622 C C . ILE A 1 210 ? 1.845 -13.203 -12.755 1.00 87.25 210 ILE A C 1
ATOM 1624 O O . ILE A 1 210 ? 1.222 -13.421 -11.717 1.00 87.25 210 ILE A O 1
ATOM 1628 N N . VAL A 1 211 ? 1.906 -11.984 -13.301 1.00 90.31 211 VAL A N 1
ATOM 1629 C CA . VAL A 1 211 ? 1.177 -10.831 -12.746 1.00 90.31 211 VAL A CA 1
ATOM 1630 C C . VAL A 1 211 ? -0.328 -11.084 -12.777 1.00 90.31 211 VAL A C 1
ATOM 1632 O O . VAL A 1 211 ? -0.985 -10.907 -11.755 1.00 90.31 211 VAL A O 1
ATOM 1635 N N . ILE A 1 212 ? -0.866 -11.590 -13.889 1.00 92.25 212 ILE A N 1
ATOM 1636 C CA . ILE A 1 212 ? -2.284 -11.961 -13.994 1.00 92.25 212 ILE A CA 1
ATOM 1637 C C . ILE A 1 212 ? -2.637 -13.059 -12.987 1.00 92.25 212 ILE A C 1
ATOM 1639 O O . ILE A 1 212 ? -3.635 -12.944 -12.279 1.00 92.25 212 ILE A O 1
ATOM 1643 N N . ALA A 1 213 ? -1.821 -14.111 -12.876 1.00 91.75 213 ALA A N 1
ATOM 1644 C CA . ALA A 1 213 ? -2.057 -15.191 -11.921 1.00 91.75 213 ALA A CA 1
ATOM 1645 C C . ALA A 1 213 ? -2.036 -14.682 -10.471 1.00 91.75 213 ALA A C 1
ATOM 1647 O O . ALA A 1 213 ? -2.884 -15.060 -9.662 1.00 91.75 213 ALA A O 1
ATOM 1648 N N . TRP A 1 214 ? -1.101 -13.791 -10.136 1.00 92.12 214 TRP A N 1
ATOM 1649 C CA . TRP A 1 214 ? -1.063 -13.132 -8.835 1.00 92.12 214 TRP A CA 1
ATOM 1650 C C . TRP A 1 214 ? -2.336 -12.323 -8.574 1.00 92.12 214 TRP A C 1
ATOM 1652 O O . TRP A 1 214 ? -2.930 -12.432 -7.506 1.00 92.12 214 TRP A O 1
ATOM 1662 N N . GLU A 1 215 ? -2.779 -11.532 -9.538 1.00 94.25 215 GLU A N 1
ATOM 1663 C CA . GLU A 1 215 ? -3.905 -10.622 -9.363 1.00 94.25 215 GLU A CA 1
ATOM 1664 C C . GLU A 1 215 ? -5.255 -11.352 -9.315 1.00 94.25 215 GLU A C 1
ATOM 1666 O O . GLU A 1 215 ? -6.071 -11.079 -8.433 1.00 94.25 215 GLU A O 1
ATOM 1671 N N . LEU A 1 216 ? -5.454 -12.351 -10.181 1.00 95.25 216 LEU A N 1
ATOM 1672 C CA . LEU A 1 216 ? -6.684 -13.145 -10.255 1.00 95.25 216 LEU A CA 1
ATOM 1673 C C . LEU A 1 216 ? -6.777 -14.249 -9.199 1.00 95.25 216 LEU A C 1
ATOM 1675 O O . LEU A 1 216 ? -7.883 -14.651 -8.845 1.00 95.25 216 LEU A O 1
ATOM 1679 N N . VAL A 1 217 ? -5.647 -14.761 -8.699 1.00 94.31 217 VAL A N 1
ATOM 1680 C CA . VAL A 1 217 ? -5.629 -15.868 -7.726 1.00 94.31 217 VAL A CA 1
ATOM 1681 C C . VAL A 1 217 ? -5.042 -15.421 -6.391 1.00 94.31 217 VAL A C 1
ATOM 1683 O O . VAL A 1 217 ? -5.690 -15.563 -5.356 1.00 94.31 217 VAL A O 1
ATOM 1686 N N . GLY A 1 218 ? -3.838 -14.849 -6.390 1.00 91.25 218 GLY A N 1
ATOM 1687 C CA . GLY A 1 218 ? -3.166 -14.375 -5.174 1.00 91.25 218 GLY A CA 1
ATOM 1688 C C . GLY A 1 218 ? -3.953 -13.298 -4.420 1.00 91.25 218 GLY A C 1
ATOM 1689 O O . GLY A 1 218 ? -4.106 -13.402 -3.203 1.00 91.25 218 GLY A O 1
ATOM 1690 N N . GLY A 1 219 ? -4.523 -12.327 -5.139 1.00 94.12 219 GLY A N 1
ATOM 1691 C CA . GLY A 1 219 ? -5.407 -11.293 -4.594 1.00 94.12 219 GLY A CA 1
ATOM 1692 C C . GLY A 1 219 ? -6.592 -11.882 -3.815 1.00 94.12 219 GLY A C 1
ATOM 1693 O O . GLY A 1 219 ? -6.684 -11.674 -2.604 1.00 94.12 219 GLY A O 1
ATOM 1694 N N . PRO A 1 220 ? -7.470 -12.683 -4.448 1.00 96.94 220 PRO A N 1
ATOM 1695 C CA . PRO A 1 220 ? -8.568 -13.368 -3.762 1.00 96.94 220 PRO A CA 1
ATOM 1696 C C . PRO A 1 220 ? -8.144 -14.288 -2.615 1.00 96.94 220 PRO A C 1
ATOM 1698 O O . PRO A 1 220 ? -8.869 -14.402 -1.625 1.00 96.94 220 PRO A O 1
ATOM 1701 N N . LEU A 1 221 ? -6.960 -14.906 -2.678 1.00 95.88 221 LEU A N 1
ATOM 1702 C CA . LEU A 1 221 ? -6.463 -15.750 -1.588 1.00 95.88 221 LEU A CA 1
ATOM 1703 C C . LEU A 1 221 ? -6.184 -14.978 -0.285 1.00 95.88 221 LEU A C 1
ATOM 1705 O O . LEU A 1 221 ? -6.132 -15.616 0.771 1.00 95.88 221 LEU A O 1
ATOM 1709 N N . PHE A 1 222 ? -6.104 -13.638 -0.295 1.00 95.75 222 PHE A N 1
ATOM 1710 C CA . PHE A 1 222 ? -6.099 -12.836 0.940 1.00 95.75 222 PHE A CA 1
ATOM 1711 C C . PHE A 1 222 ? -7.372 -13.023 1.783 1.00 95.75 222 PHE A C 1
ATOM 1713 O O . PHE A 1 222 ? -7.337 -12.808 2.998 1.00 95.75 222 PHE A O 1
ATOM 1720 N N . ALA A 1 223 ? -8.479 -13.480 1.185 1.00 96.62 223 ALA A N 1
ATOM 1721 C CA . ALA A 1 223 ? -9.694 -13.850 1.909 1.00 96.62 223 ALA A CA 1
ATOM 1722 C C . ALA A 1 223 ? -9.487 -15.040 2.860 1.00 96.62 223 ALA A C 1
ATOM 1724 O O . ALA A 1 223 ? -10.272 -15.236 3.788 1.00 96.62 223 ALA A O 1
ATOM 1725 N N . VAL A 1 224 ? -8.443 -15.845 2.639 1.00 95.00 224 VAL A N 1
ATOM 1726 C CA . VAL A 1 224 ? -8.173 -17.061 3.401 1.00 95.00 224 VAL A CA 1
ATOM 1727 C C . VAL A 1 224 ? -7.102 -16.773 4.467 1.00 95.00 224 VAL A C 1
ATOM 1729 O O . VAL A 1 224 ? -5.924 -16.621 4.128 1.00 95.00 224 VAL A O 1
ATOM 1732 N N . PRO A 1 225 ? -7.447 -16.778 5.772 1.00 92.88 225 PRO A N 1
ATOM 1733 C CA . PRO A 1 225 ? -6.554 -16.331 6.850 1.00 92.88 225 PRO A CA 1
ATOM 1734 C C . PRO A 1 225 ? -5.161 -16.983 6.851 1.00 92.88 225 PRO A C 1
ATOM 1736 O O . PRO A 1 225 ? -4.145 -16.307 7.020 1.00 92.88 225 PRO A O 1
ATOM 1739 N N . ARG A 1 226 ? -5.088 -18.292 6.564 1.00 88.06 226 ARG A N 1
ATOM 1740 C CA . ARG A 1 226 ? -3.823 -19.051 6.529 1.00 88.06 226 ARG A CA 1
ATOM 1741 C C . ARG A 1 226 ? -2.839 -18.591 5.447 1.00 88.06 226 ARG A C 1
ATOM 1743 O O . ARG A 1 226 ? -1.649 -18.863 5.587 1.00 88.06 226 ARG A O 1
ATOM 1750 N N . PHE A 1 227 ? -3.317 -17.937 4.387 1.00 89.94 227 PHE A N 1
ATOM 1751 C CA . PHE A 1 227 ? -2.486 -17.444 3.287 1.00 89.94 227 PHE A CA 1
ATOM 1752 C C . PHE A 1 227 ? -2.125 -15.960 3.428 1.00 89.94 227 PHE A C 1
ATOM 1754 O O . PHE A 1 227 ? -1.227 -15.497 2.738 1.00 89.94 227 PHE A O 1
ATOM 1761 N N . GLN A 1 228 ? -2.726 -15.210 4.352 1.00 92.88 228 GLN A N 1
ATOM 1762 C CA . GLN A 1 228 ? -2.496 -13.764 4.448 1.00 92.88 228 GLN A CA 1
ATOM 1763 C C . GLN A 1 228 ? -1.043 -13.386 4.746 1.00 92.88 228 GLN A C 1
ATOM 1765 O O . GLN A 1 228 ? -0.525 -12.467 4.129 1.00 92.88 228 GLN A O 1
ATOM 1770 N N . ALA A 1 229 ? -0.358 -14.096 5.648 1.00 88.75 229 ALA A N 1
ATOM 1771 C CA . ALA A 1 229 ? 1.033 -13.784 5.986 1.00 88.75 229 ALA A CA 1
ATOM 1772 C C . ALA A 1 229 ? 2.012 -13.917 4.792 1.00 88.75 229 ALA A C 1
ATOM 1774 O O . ALA A 1 229 ? 2.745 -12.961 4.530 1.00 88.75 229 ALA A O 1
ATOM 1775 N N . PRO A 1 230 ? 2.047 -15.043 4.040 1.00 84.50 230 PRO A N 1
ATOM 1776 C CA . PRO A 1 230 ? 2.910 -15.143 2.863 1.00 84.50 230 PRO A CA 1
ATOM 1777 C C . PRO A 1 230 ? 2.484 -14.185 1.751 1.00 84.50 230 PRO A C 1
ATOM 1779 O O . PRO A 1 230 ? 3.349 -13.582 1.120 1.00 84.50 230 PRO A O 1
ATOM 1782 N N . LEU A 1 231 ? 1.176 -14.010 1.533 1.00 89.88 231 LEU A N 1
ATOM 1783 C CA . LEU A 1 231 ? 0.666 -13.089 0.517 1.00 89.88 231 LEU A CA 1
ATOM 1784 C C . LEU A 1 231 ? 1.018 -11.636 0.850 1.00 89.88 231 LEU A C 1
ATOM 1786 O O . LEU A 1 231 ? 1.376 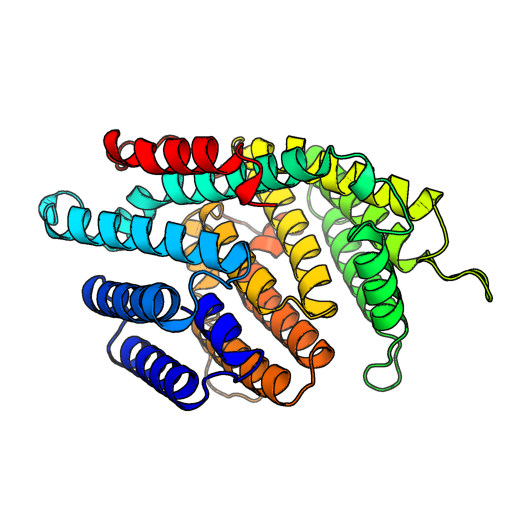-10.889 -0.050 1.00 89.88 231 LEU A O 1
ATOM 1790 N N . LEU A 1 232 ? 0.999 -11.240 2.126 1.00 91.19 232 LEU A N 1
ATOM 1791 C CA . LEU A 1 232 ? 1.418 -9.909 2.564 1.00 91.19 232 LEU A CA 1
ATOM 1792 C C . LEU A 1 232 ? 2.894 -9.667 2.254 1.00 91.19 232 LEU A C 1
ATOM 1794 O O . LEU A 1 232 ? 3.230 -8.617 1.714 1.00 91.19 232 LEU A O 1
ATOM 1798 N N . ALA A 1 233 ? 3.770 -10.630 2.553 1.00 86.50 233 ALA A N 1
ATOM 1799 C CA . ALA A 1 233 ? 5.193 -10.502 2.247 1.00 86.50 233 ALA A CA 1
ATOM 1800 C C . ALA A 1 233 ? 5.466 -10.459 0.740 1.00 86.50 233 ALA A C 1
ATOM 1802 O O . ALA A 1 233 ? 6.248 -9.622 0.295 1.00 86.50 233 ALA A O 1
ATOM 1803 N N . PHE A 1 234 ? 4.800 -11.315 -0.040 1.00 87.00 234 PHE A N 1
ATOM 1804 C CA . PHE A 1 234 ? 4.892 -11.287 -1.499 1.00 87.00 234 PHE A CA 1
ATOM 1805 C C . PHE A 1 234 ? 4.403 -9.948 -2.061 1.00 87.00 234 PHE A C 1
ATOM 1807 O O . PHE A 1 234 ? 5.103 -9.297 -2.832 1.00 87.00 234 PHE A O 1
ATOM 1814 N N . SER A 1 235 ? 3.222 -9.510 -1.629 1.00 91.31 235 SER A N 1
ATOM 1815 C CA . SER A 1 235 ? 2.597 -8.270 -2.074 1.00 91.31 235 SER A CA 1
ATOM 1816 C C . SER A 1 235 ? 3.452 -7.053 -1.738 1.00 91.31 235 SER A C 1
ATOM 1818 O O . SER A 1 235 ? 3.650 -6.181 -2.579 1.00 91.31 235 SER A O 1
ATOM 1820 N N . TRP A 1 236 ? 4.007 -7.010 -0.524 1.00 90.81 236 TRP A N 1
ATOM 1821 C CA . TRP A 1 236 ? 4.960 -5.980 -0.136 1.00 90.81 236 TRP A CA 1
ATOM 1822 C C . TRP A 1 236 ? 6.215 -6.013 -1.017 1.00 90.81 236 TRP A C 1
ATOM 1824 O O . TRP A 1 236 ? 6.599 -4.972 -1.528 1.00 90.81 236 TRP A O 1
ATOM 1834 N N . ALA A 1 237 ? 6.817 -7.182 -1.266 1.00 86.75 237 ALA A N 1
ATOM 1835 C CA . ALA A 1 237 ? 8.015 -7.294 -2.103 1.00 86.75 237 ALA A CA 1
ATOM 1836 C C . ALA A 1 237 ? 7.778 -6.832 -3.555 1.00 86.75 237 ALA A C 1
ATOM 1838 O O . ALA A 1 237 ? 8.632 -6.166 -4.149 1.00 86.75 237 ALA A O 1
ATOM 1839 N N . MET A 1 238 ? 6.607 -7.146 -4.114 1.00 88.19 238 MET A N 1
ATOM 1840 C CA . MET A 1 238 ? 6.192 -6.681 -5.437 1.00 88.19 238 MET A CA 1
ATOM 1841 C C . MET A 1 238 ? 6.081 -5.149 -5.468 1.00 88.19 238 MET A C 1
ATOM 1843 O O . MET A 1 238 ? 6.744 -4.502 -6.277 1.00 88.19 238 MET A O 1
ATOM 1847 N N . HIS A 1 239 ? 5.356 -4.552 -4.519 1.00 92.50 239 HIS A N 1
ATOM 1848 C CA . HIS A 1 239 ? 5.221 -3.091 -4.425 1.00 92.50 239 HIS A CA 1
ATOM 1849 C C . HIS A 1 239 ? 6.528 -2.378 -4.083 1.00 92.50 239 HIS A C 1
ATOM 1851 O O . HIS A 1 239 ? 6.782 -1.280 -4.569 1.00 92.50 239 HIS A O 1
ATOM 1857 N N . SER A 1 240 ? 7.405 -3.015 -3.312 1.00 89.94 240 SER A N 1
ATOM 1858 C CA . SER A 1 240 ? 8.762 -2.532 -3.073 1.00 89.94 240 SER A CA 1
ATOM 1859 C C . SER A 1 240 ? 9.587 -2.479 -4.354 1.00 89.94 240 SER A C 1
ATOM 1861 O O . SER A 1 240 ? 10.369 -1.546 -4.533 1.00 89.94 240 SER A O 1
ATOM 1863 N N . SER A 1 241 ? 9.396 -3.436 -5.265 1.00 89.12 241 SER A N 1
ATOM 1864 C CA . SER A 1 241 ? 10.048 -3.425 -6.579 1.00 89.12 241 SER A CA 1
ATOM 1865 C C . SER A 1 241 ? 9.516 -2.287 -7.456 1.00 89.12 241 SER A C 1
ATOM 1867 O O . SER A 1 241 ? 10.302 -1.612 -8.117 1.00 89.12 241 SER A O 1
ATOM 1869 N N . LEU A 1 242 ? 8.207 -2.009 -7.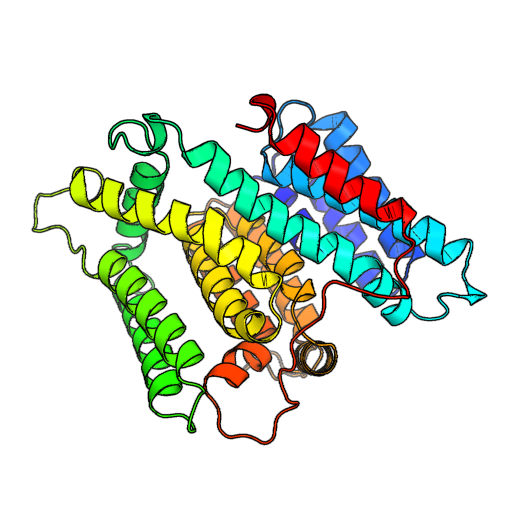404 1.00 91.00 242 LEU A N 1
ATOM 1870 C CA . LEU A 1 242 ? 7.604 -0.856 -8.084 1.00 91.00 242 LEU A CA 1
ATOM 1871 C C . LEU A 1 242 ? 8.110 0.480 -7.516 1.00 91.00 242 LEU A C 1
ATOM 1873 O O . LEU A 1 242 ? 8.439 1.392 -8.275 1.00 91.00 242 LEU A O 1
ATOM 1877 N N . ALA A 1 243 ? 8.268 0.582 -6.195 1.00 93.50 243 ALA A N 1
ATOM 1878 C CA . ALA A 1 243 ? 8.826 1.773 -5.562 1.00 93.50 243 ALA A CA 1
ATOM 1879 C C . ALA A 1 243 ? 10.264 2.067 -6.031 1.00 93.50 243 ALA A C 1
ATOM 1881 O O . ALA A 1 243 ? 10.618 3.229 -6.215 1.00 93.50 243 ALA A O 1
ATOM 1882 N N . LEU A 1 244 ? 11.085 1.039 -6.294 1.00 91.31 244 LEU A N 1
ATOM 1883 C CA . LEU A 1 244 ? 12.452 1.218 -6.813 1.00 91.31 244 LEU A CA 1
ATOM 1884 C C . LEU A 1 244 ? 12.498 1.832 -8.217 1.00 91.31 244 LEU A C 1
ATOM 1886 O O . LEU A 1 244 ? 13.460 2.526 -8.539 1.00 91.31 244 LEU A O 1
ATOM 1890 N N . ILE A 1 245 ? 11.480 1.586 -9.043 1.00 92.06 245 ILE A N 1
ATOM 1891 C CA . ILE A 1 245 ? 11.376 2.159 -10.394 1.00 92.06 245 ILE A CA 1
ATOM 1892 C C . ILE A 1 245 ? 10.577 3.474 -10.421 1.00 92.06 245 ILE A C 1
ATOM 1894 O O . ILE A 1 245 ? 10.357 4.026 -11.498 1.00 92.06 245 ILE A O 1
ATOM 1898 N N . GLY A 1 246 ? 10.190 3.998 -9.253 1.00 91.00 246 GLY A N 1
ATOM 1899 C CA . GLY A 1 246 ? 9.610 5.332 -9.095 1.00 91.00 246 GLY A CA 1
ATOM 1900 C C . GLY A 1 246 ? 8.156 5.390 -8.628 1.00 91.00 246 GLY A C 1
ATOM 1901 O O . GLY A 1 246 ? 7.665 6.492 -8.467 1.00 91.00 246 GLY A O 1
ATOM 1902 N N . PHE A 1 247 ? 7.478 4.268 -8.364 1.00 93.19 247 PHE A N 1
ATOM 1903 C CA . PHE A 1 247 ? 6.080 4.257 -7.887 1.00 93.19 247 PHE A CA 1
ATOM 1904 C C . PHE A 1 247 ? 5.992 4.244 -6.352 1.00 93.19 247 PHE A C 1
ATOM 1906 O O . PHE A 1 247 ? 5.506 3.289 -5.735 1.00 93.19 247 PHE A O 1
ATOM 1913 N N . VAL A 1 248 ? 6.579 5.253 -5.710 1.00 94.88 248 VAL A N 1
ATOM 1914 C CA . VAL A 1 248 ? 6.724 5.285 -4.245 1.00 94.88 248 VAL A CA 1
ATOM 1915 C C . VAL A 1 248 ? 5.410 5.635 -3.541 1.00 94.88 248 VAL A C 1
ATOM 1917 O O . VAL A 1 248 ? 5.074 5.046 -2.513 1.00 94.88 248 VAL A O 1
ATOM 1920 N N . ASP A 1 249 ? 4.658 6.565 -4.117 1.00 93.81 249 ASP A N 1
ATOM 1921 C CA . ASP A 1 249 ? 3.283 6.926 -3.777 1.00 93.81 249 ASP A CA 1
ATOM 1922 C C . ASP A 1 249 ? 2.357 5.695 -3.742 1.00 93.81 249 ASP A C 1
ATOM 1924 O O . ASP A 1 249 ? 1.737 5.388 -2.714 1.00 93.81 249 ASP A O 1
ATOM 1928 N N . PHE A 1 250 ? 2.354 4.915 -4.825 1.00 93.62 250 PHE A N 1
ATOM 1929 C CA . PHE A 1 250 ? 1.563 3.705 -4.971 1.00 93.62 250 PHE A CA 1
ATOM 1930 C C . PHE A 1 250 ? 2.014 2.623 -3.991 1.00 93.62 250 PHE A C 1
ATOM 1932 O O . PHE A 1 250 ? 1.183 2.011 -3.315 1.00 93.62 250 PHE A O 1
ATOM 1939 N N . GLY A 1 251 ? 3.329 2.430 -3.836 1.00 94.69 251 GLY A N 1
ATOM 1940 C CA . GLY A 1 251 ? 3.885 1.495 -2.859 1.00 94.69 251 GLY A CA 1
ATOM 1941 C C . GLY A 1 251 ? 3.472 1.834 -1.423 1.00 94.69 251 GLY A C 1
ATOM 1942 O O . GLY A 1 251 ? 3.117 0.941 -0.648 1.00 94.69 251 GLY A O 1
ATOM 1943 N N . ALA A 1 252 ? 3.448 3.119 -1.059 1.00 95.62 252 ALA A N 1
ATOM 1944 C CA . ALA A 1 252 ? 3.001 3.574 0.255 1.00 95.62 252 ALA A CA 1
ATOM 1945 C C . ALA A 1 252 ? 1.493 3.391 0.466 1.00 95.62 252 ALA A C 1
ATOM 1947 O O . ALA A 1 252 ? 1.056 3.025 1.567 1.00 95.62 252 ALA A O 1
ATOM 1948 N N . PHE A 1 253 ? 0.691 3.636 -0.572 1.00 95.94 253 PHE A N 1
ATOM 1949 C CA . PHE A 1 253 ? -0.746 3.385 -0.548 1.00 95.94 253 PHE A CA 1
ATOM 1950 C C . PHE A 1 253 ? -1.049 1.894 -0.371 1.00 95.94 253 PHE A C 1
ATOM 1952 O O . PHE A 1 253 ? -1.760 1.516 0.564 1.00 95.94 253 PHE A O 1
ATOM 1959 N N . ALA A 1 254 ? -0.422 1.040 -1.180 1.00 95.62 254 ALA A N 1
ATOM 1960 C CA . ALA A 1 254 ? -0.548 -0.404 -1.074 1.00 95.62 254 ALA A CA 1
ATOM 1961 C C . ALA A 1 254 ? -0.100 -0.922 0.298 1.00 95.62 254 ALA A C 1
ATOM 1963 O O . ALA A 1 254 ? -0.819 -1.700 0.921 1.00 95.62 254 ALA A O 1
ATOM 1964 N N . LEU A 1 255 ? 1.037 -0.449 0.820 1.00 95.50 255 LEU A N 1
ATOM 1965 C CA . LEU A 1 255 ? 1.497 -0.794 2.165 1.00 95.50 255 LEU A CA 1
ATOM 1966 C C . LEU A 1 255 ? 0.459 -0.431 3.234 1.00 95.50 255 LEU A C 1
ATOM 1968 O O . LEU A 1 255 ? 0.167 -1.253 4.099 1.00 95.50 255 LEU A O 1
ATOM 1972 N N . SER A 1 256 ? -0.125 0.768 3.157 1.00 95.19 256 SER A N 1
ATOM 1973 C CA . SER A 1 256 ? -1.153 1.218 4.106 1.00 95.19 256 SER A CA 1
ATOM 1974 C C . SER A 1 256 ? -2.370 0.292 4.096 1.00 95.19 256 SER A C 1
ATOM 1976 O O . SER A 1 256 ? -2.899 -0.043 5.154 1.00 95.19 256 SER A O 1
ATOM 1978 N N . LEU A 1 257 ? -2.785 -0.162 2.911 1.00 96.00 257 LEU A N 1
ATOM 1979 C CA . LEU A 1 257 ? -3.880 -1.111 2.770 1.00 96.00 257 LEU A CA 1
ATOM 1980 C C . LEU A 1 257 ? -3.497 -2.519 3.242 1.00 96.00 257 LEU A C 1
ATOM 1982 O O . LEU A 1 257 ? -4.295 -3.166 3.905 1.00 96.00 257 LEU A O 1
ATOM 1986 N N . LEU A 1 258 ? -2.275 -2.996 2.997 1.00 95.94 258 LEU A N 1
ATOM 1987 C CA . LEU A 1 258 ? -1.837 -4.326 3.445 1.00 95.94 258 LEU A CA 1
ATOM 1988 C C . LEU A 1 258 ? -1.856 -4.486 4.974 1.00 95.94 258 LEU A C 1
ATOM 1990 O O . LEU A 1 258 ? -2.042 -5.601 5.468 1.00 95.94 258 LEU A O 1
ATOM 1994 N N . LEU A 1 259 ? -1.734 -3.390 5.732 1.00 95.31 259 LEU A N 1
ATOM 1995 C CA . LEU A 1 259 ? -1.832 -3.415 7.195 1.00 95.31 259 LEU A CA 1
ATOM 1996 C C . LEU A 1 259 ? -3.190 -3.925 7.703 1.00 95.31 259 LEU A C 1
ATOM 1998 O O . LEU A 1 259 ? -3.263 -4.429 8.821 1.00 95.31 259 LEU A O 1
ATOM 2002 N N . VAL A 1 260 ? -4.252 -3.883 6.890 1.00 96.56 260 VAL A N 1
ATOM 2003 C CA . VAL A 1 260 ? -5.578 -4.406 7.271 1.00 96.56 260 VAL A CA 1
ATOM 2004 C C . VAL A 1 260 ? -5.623 -5.935 7.358 1.00 96.56 260 VAL A C 1
ATOM 2006 O O . VAL A 1 260 ? -6.547 -6.495 7.945 1.00 96.56 260 VAL A O 1
ATOM 2009 N N . PHE A 1 261 ? -4.609 -6.622 6.826 1.00 96.50 261 PHE A N 1
ATOM 2010 C CA . PHE A 1 261 ? -4.429 -8.070 6.962 1.00 96.50 261 PHE A CA 1
ATOM 2011 C C . PHE A 1 261 ? -3.510 -8.454 8.125 1.00 96.50 261 PHE A C 1
ATOM 2013 O O . PHE A 1 261 ? -3.283 -9.640 8.354 1.00 96.50 261 PHE A O 1
ATOM 2020 N N . VAL A 1 262 ? -2.980 -7.477 8.866 1.00 94.75 262 VAL A N 1
ATOM 2021 C CA . VAL A 1 262 ? -2.107 -7.727 10.012 1.00 94.75 262 VAL A CA 1
ATOM 2022 C C . VAL A 1 262 ? -2.954 -7.879 11.285 1.00 94.75 262 VAL A C 1
ATOM 2024 O O . VAL A 1 262 ? -3.707 -6.967 11.630 1.00 94.75 262 VAL A O 1
ATOM 2027 N N . PRO A 1 263 ? -2.848 -9.001 12.025 1.00 92.81 263 PRO A N 1
ATOM 2028 C CA . PRO A 1 263 ? -3.549 -9.174 13.294 1.00 92.81 263 PRO A CA 1
ATOM 2029 C C . PRO A 1 263 ? -3.125 -8.132 14.340 1.00 92.81 263 PRO A C 1
ATOM 2031 O O . PRO A 1 263 ? -1.949 -7.770 14.417 1.00 92.81 263 PRO A O 1
ATOM 2034 N N . SER A 1 264 ? -4.050 -7.711 15.210 1.00 91.00 264 SER A N 1
ATOM 2035 C CA . SER A 1 264 ? -3.807 -6.660 16.216 1.00 91.00 264 SER A CA 1
ATOM 2036 C C . SER A 1 264 ? -2.566 -6.895 17.109 1.00 91.00 264 SER A C 1
ATOM 2038 O O . SER A 1 264 ? -1.819 -5.938 17.323 1.00 91.00 264 SER A O 1
ATOM 2040 N N . PRO A 1 265 ? -2.218 -8.130 17.547 1.00 89.81 265 PRO A N 1
ATOM 2041 C CA . PRO A 1 265 ? -0.970 -8.367 18.284 1.00 89.81 265 PRO A CA 1
ATOM 2042 C C . PRO A 1 265 ? 0.294 -7.928 17.530 1.00 89.81 265 PRO A C 1
ATOM 2044 O O . PRO A 1 265 ? 1.258 -7.473 18.142 1.00 89.81 265 PRO A O 1
ATOM 2047 N N . TYR A 1 266 ? 0.293 -8.031 16.200 1.00 89.94 266 TYR A N 1
ATOM 2048 C CA . TYR A 1 266 ? 1.406 -7.604 15.355 1.00 89.94 266 TYR A CA 1
ATOM 2049 C C . TYR A 1 266 ? 1.397 -6.097 15.083 1.00 89.94 266 TYR A C 1
ATOM 2051 O O . TYR A 1 266 ? 2.472 -5.509 14.972 1.00 89.94 266 TYR A O 1
ATOM 2059 N N . LEU A 1 267 ? 0.223 -5.457 15.037 1.00 90.31 267 LEU A N 1
ATOM 2060 C CA . LEU A 1 267 ? 0.119 -3.992 14.988 1.00 90.31 267 LEU A CA 1
ATOM 2061 C C . LEU A 1 267 ? 0.792 -3.361 16.215 1.00 90.31 267 LEU A C 1
ATOM 2063 O O . LEU A 1 267 ? 1.588 -2.432 16.073 1.00 90.31 267 LEU A O 1
ATOM 2067 N N . ASN A 1 268 ? 0.590 -3.949 17.398 1.00 88.56 268 ASN A N 1
ATOM 2068 C CA . ASN A 1 268 ? 1.257 -3.508 18.625 1.00 88.56 268 ASN A CA 1
ATOM 2069 C C . ASN A 1 268 ? 2.787 -3.607 18.513 1.00 88.56 268 ASN A C 1
ATOM 2071 O O . ASN A 1 268 ? 3.494 -2.666 18.868 1.00 88.56 268 ASN A O 1
ATOM 2075 N N . LEU A 1 269 ? 3.320 -4.688 17.930 1.00 88.31 269 LEU A N 1
ATOM 2076 C CA . LEU A 1 269 ? 4.765 -4.821 17.687 1.00 88.31 269 LEU A CA 1
ATOM 2077 C C . LEU A 1 269 ? 5.314 -3.759 16.725 1.00 88.31 269 LEU A C 1
ATOM 2079 O O . LEU A 1 269 ? 6.457 -3.326 16.877 1.00 88.31 269 LEU A O 1
ATOM 2083 N N . MET A 1 270 ? 4.515 -3.328 15.749 1.00 88.62 270 MET A N 1
ATOM 2084 C CA . MET A 1 270 ? 4.876 -2.229 14.849 1.00 88.62 270 MET A CA 1
ATOM 2085 C C . MET A 1 270 ? 4.793 -0.865 15.535 1.00 88.62 270 MET A C 1
ATOM 2087 O O . MET A 1 270 ? 5.446 0.075 15.099 1.00 88.62 270 MET A O 1
ATOM 2091 N N . SER A 1 271 ? 4.063 -0.750 16.643 1.00 87.25 271 SER A N 1
ATOM 2092 C CA . SER A 1 271 ? 4.064 0.458 17.470 1.00 87.25 271 SER A CA 1
ATOM 2093 C C . SER A 1 271 ? 5.235 0.520 18.458 1.00 87.25 271 SER A C 1
ATOM 2095 O O . SER A 1 271 ? 5.480 1.575 19.036 1.00 87.25 271 SER A O 1
ATOM 2097 N N . ASN A 1 272 ? 6.008 -0.560 18.636 1.00 89.75 272 ASN A N 1
ATOM 2098 C CA . ASN A 1 272 ? 7.133 -0.573 19.574 1.00 89.75 272 ASN A CA 1
ATOM 2099 C C . ASN A 1 272 ? 8.218 0.450 19.208 1.00 89.75 272 ASN A C 1
ATOM 2101 O O . ASN A 1 272 ? 8.420 0.808 18.043 1.00 89.75 272 ASN A O 1
ATOM 2105 N N . ARG A 1 273 ? 8.960 0.891 20.227 1.00 91.62 273 ARG A N 1
ATOM 2106 C CA . ARG A 1 273 ? 10.105 1.784 20.042 1.00 91.62 273 ARG A CA 1
ATOM 2107 C C . ARG A 1 273 ? 11.316 1.033 19.494 1.00 91.62 273 ARG A C 1
ATOM 2109 O O . ARG A 1 273 ? 11.552 -0.125 19.832 1.00 91.62 273 ARG A O 1
ATOM 2116 N N . VAL A 1 274 ? 12.088 1.710 18.655 1.00 90.06 274 VAL A N 1
ATOM 2117 C CA . VAL A 1 274 ? 13.353 1.239 18.088 1.00 90.06 274 VAL A CA 1
ATOM 2118 C C . VAL A 1 274 ? 14.429 2.269 18.378 1.00 90.06 274 VAL A C 1
ATOM 2120 O O . VAL A 1 274 ? 14.198 3.471 18.258 1.00 90.06 274 VAL A O 1
ATOM 2123 N N . GLN A 1 275 ? 15.607 1.791 18.771 1.00 88.81 275 GLN A N 1
ATOM 2124 C CA . GLN A 1 275 ? 16.804 2.619 18.822 1.00 88.81 275 GLN A CA 1
ATOM 2125 C C . GLN A 1 275 ? 17.360 2.751 17.407 1.00 88.81 275 GLN A C 1
ATOM 2127 O O . GLN A 1 275 ? 17.685 1.749 16.768 1.00 88.81 275 GLN A O 1
ATOM 2132 N N . VAL A 1 276 ? 17.436 3.984 16.914 1.00 84.00 276 VAL A N 1
ATOM 2133 C CA . VAL A 1 276 ? 18.089 4.288 15.641 1.00 84.00 276 VAL A CA 1
ATOM 2134 C C . VAL A 1 276 ? 19.537 4.662 15.951 1.00 84.00 276 VAL A C 1
ATOM 2136 O O . VAL A 1 276 ? 19.751 5.590 16.738 1.00 84.00 276 VAL A O 1
ATOM 2139 N N . PRO A 1 277 ? 20.532 3.963 15.376 1.00 82.19 277 PRO A N 1
ATOM 2140 C CA . PRO A 1 277 ? 21.934 4.307 15.576 1.00 82.19 277 PRO A CA 1
ATOM 2141 C C . PRO A 1 277 ? 22.181 5.793 15.281 1.00 82.19 277 PRO A C 1
ATOM 2143 O O . PRO A 1 277 ? 21.797 6.288 14.225 1.00 82.19 277 PRO A O 1
ATOM 2146 N N . GLY A 1 278 ? 22.782 6.512 16.232 1.00 83.81 278 GLY A N 1
ATOM 2147 C CA . GLY A 1 278 ? 23.129 7.931 16.086 1.00 83.81 278 GLY A CA 1
ATOM 2148 C C . GLY A 1 278 ? 22.020 8.949 16.393 1.00 83.81 278 GLY A C 1
ATOM 2149 O O . GLY A 1 278 ? 22.330 10.128 16.501 1.00 83.81 278 GLY A O 1
ATOM 2150 N N . VAL A 1 279 ? 20.761 8.538 16.596 1.00 78.69 279 VAL A N 1
ATOM 2151 C CA . VAL A 1 279 ? 19.636 9.473 16.855 1.00 78.69 279 VAL A CA 1
ATOM 2152 C C . VAL A 1 279 ? 19.292 9.584 18.350 1.00 78.69 279 VAL A C 1
ATOM 2154 O O . VAL A 1 279 ? 18.347 10.268 18.713 1.00 78.69 279 VAL A O 1
ATOM 2157 N N . GLY A 1 280 ? 20.079 8.979 19.248 1.00 80.19 280 GLY A N 1
ATOM 2158 C CA . GLY A 1 280 ? 19.903 9.093 20.703 1.00 80.19 280 GLY A CA 1
ATOM 2159 C C . GLY A 1 280 ? 18.652 8.353 21.209 1.00 80.19 280 GLY A C 1
ATOM 2160 O O . GLY A 1 280 ? 18.705 7.126 21.333 1.00 80.19 280 GLY A O 1
ATOM 2161 N N . PRO A 1 281 ? 17.542 9.045 21.554 1.00 84.94 281 PRO A N 1
ATOM 2162 C CA . PRO A 1 281 ? 16.325 8.410 22.061 1.00 84.94 281 PRO A CA 1
ATOM 2163 C C . PRO A 1 281 ? 15.702 7.371 21.118 1.00 84.94 281 PRO A C 1
ATOM 2165 O O . PRO A 1 281 ? 15.716 7.484 19.893 1.00 84.94 281 PRO A O 1
ATOM 2168 N N . SER A 1 282 ? 15.065 6.366 21.724 1.00 91.00 282 SER A N 1
ATOM 2169 C CA . SER A 1 282 ? 14.245 5.396 20.995 1.00 91.00 282 SER A CA 1
ATOM 2170 C C . SER A 1 282 ? 12.955 6.042 20.473 1.00 91.00 282 SER A C 1
ATOM 2172 O O . SER A 1 282 ? 12.264 6.758 21.202 1.00 91.00 282 SER A O 1
ATOM 2174 N N . MET A 1 283 ? 12.606 5.759 19.217 1.00 90.50 283 MET A N 1
ATOM 2175 C CA . MET A 1 283 ? 11.431 6.312 18.535 1.00 90.50 283 MET A CA 1
ATOM 2176 C C . MET A 1 283 ? 10.450 5.198 18.158 1.00 90.50 283 MET A C 1
ATOM 2178 O O . MET A 1 283 ? 10.861 4.092 17.810 1.00 90.50 283 MET A O 1
ATOM 2182 N N . HIS A 1 284 ? 9.145 5.472 18.211 1.00 91.88 284 HIS A N 1
ATOM 2183 C CA . HIS A 1 284 ? 8.124 4.555 17.691 1.00 91.88 284 HIS A CA 1
ATOM 2184 C C . HIS A 1 284 ? 8.346 4.306 16.189 1.00 91.88 284 HIS A C 1
ATOM 2186 O O . HIS A 1 284 ? 8.532 5.265 15.436 1.00 91.88 284 HIS A O 1
ATOM 2192 N N . ARG A 1 285 ? 8.295 3.044 15.729 1.00 92.44 285 ARG A N 1
ATOM 2193 C CA . ARG A 1 285 ? 8.550 2.721 14.305 1.00 92.44 285 ARG A CA 1
ATOM 2194 C C . ARG A 1 285 ? 7.608 3.459 13.355 1.00 92.44 285 ARG A C 1
ATOM 2196 O O . ARG A 1 285 ? 8.039 3.832 12.274 1.00 92.44 285 ARG A O 1
ATOM 2203 N N . ALA A 1 286 ? 6.360 3.704 13.758 1.00 90.69 286 ALA A N 1
ATOM 2204 C CA . ALA A 1 286 ? 5.401 4.474 12.964 1.00 90.69 286 ALA A CA 1
ATOM 2205 C C . ALA A 1 286 ? 5.850 5.932 12.741 1.00 90.69 286 ALA A C 1
ATOM 2207 O O . ALA A 1 286 ? 5.747 6.440 11.627 1.00 90.69 286 ALA A O 1
ATOM 2208 N N . HIS A 1 287 ? 6.403 6.588 13.769 1.00 90.50 287 HIS A N 1
ATOM 2209 C CA . HIS A 1 287 ? 6.943 7.948 13.646 1.00 90.50 287 HIS A CA 1
ATOM 2210 C C . HIS A 1 287 ? 8.212 7.971 12.801 1.00 90.50 287 HIS A C 1
ATOM 2212 O O . HIS A 1 287 ? 8.362 8.845 11.955 1.00 90.50 287 HIS A O 1
ATOM 2218 N N . LEU A 1 288 ? 9.087 6.980 12.985 1.00 92.44 288 LEU A N 1
ATOM 2219 C CA . LEU A 1 288 ? 10.285 6.830 12.167 1.00 92.44 288 LEU A CA 1
ATOM 2220 C C . LEU A 1 288 ? 9.919 6.619 10.692 1.00 92.44 288 LEU A C 1
ATOM 2222 O O . LEU A 1 288 ? 10.426 7.331 9.835 1.00 92.44 288 LEU A O 1
ATOM 2226 N N . TYR A 1 289 ? 8.976 5.717 10.404 1.00 94.19 289 TYR A N 1
ATOM 2227 C CA . TYR A 1 289 ? 8.443 5.497 9.060 1.00 94.19 289 TYR A CA 1
ATOM 2228 C C . TYR A 1 289 ? 7.878 6.785 8.454 1.00 94.19 289 TYR A C 1
ATOM 2230 O O . TYR A 1 289 ? 8.206 7.122 7.317 1.00 94.19 289 TYR A O 1
ATOM 2238 N N . PHE A 1 290 ? 7.067 7.529 9.214 1.00 93.31 290 PHE A N 1
ATOM 2239 C CA . PHE A 1 290 ? 6.518 8.806 8.765 1.00 93.31 290 PHE A CA 1
ATOM 2240 C C . PHE A 1 290 ? 7.620 9.826 8.448 1.00 93.31 290 PHE A C 1
ATOM 2242 O O . PHE A 1 290 ? 7.641 10.361 7.342 1.00 93.31 290 PHE A O 1
ATOM 2249 N N . ALA A 1 291 ? 8.561 10.051 9.370 1.00 92.62 291 ALA A N 1
ATOM 2250 C CA . ALA A 1 291 ? 9.668 10.987 9.180 1.00 92.62 291 ALA A CA 1
ATOM 2251 C C . ALA A 1 291 ? 10.523 10.615 7.960 1.00 92.62 291 ALA A C 1
ATOM 2253 O O . ALA A 1 291 ? 10.864 11.474 7.148 1.00 92.62 291 ALA A O 1
ATOM 2254 N N . THR A 1 292 ? 10.812 9.325 7.771 1.00 93.75 292 THR A N 1
ATOM 2255 C CA . THR A 1 292 ? 11.521 8.853 6.582 1.00 93.75 292 THR A CA 1
ATOM 2256 C C . THR A 1 292 ? 10.710 9.099 5.308 1.00 93.75 292 THR A C 1
ATOM 2258 O O . THR A 1 292 ? 11.275 9.555 4.322 1.00 93.75 292 THR A O 1
ATOM 2261 N N . CYS A 1 293 ? 9.390 8.900 5.317 1.00 94.69 293 CYS A N 1
ATOM 2262 C CA . CYS A 1 293 ? 8.545 9.208 4.159 1.00 94.69 293 CYS A CA 1
ATOM 2263 C C . CYS A 1 293 ? 8.463 10.713 3.842 1.00 94.69 293 CYS A C 1
ATOM 2265 O O . CYS A 1 293 ? 8.293 11.084 2.682 1.00 94.69 293 CYS A O 1
ATOM 2267 N N . VAL A 1 294 ? 8.634 11.595 4.834 1.00 93.00 294 VAL A N 1
ATOM 2268 C CA . VAL A 1 294 ? 8.820 13.035 4.578 1.00 93.00 294 VAL A CA 1
ATOM 2269 C C . VAL A 1 294 ? 10.084 13.276 3.759 1.00 93.00 294 VAL A C 1
ATOM 2271 O O . VAL A 1 294 ? 10.024 13.941 2.726 1.00 93.00 294 VAL A O 1
ATOM 2274 N N . MET A 1 295 ? 11.198 12.655 4.147 1.00 93.00 295 MET A N 1
ATOM 2275 C CA . MET A 1 295 ? 12.456 12.746 3.398 1.00 93.00 295 MET A CA 1
ATOM 2276 C C . MET A 1 295 ? 12.348 12.146 1.992 1.00 93.00 295 MET A C 1
ATOM 2278 O O . MET A 1 295 ? 12.893 12.707 1.048 1.00 93.00 295 MET A O 1
ATOM 2282 N N . VAL A 1 296 ? 11.617 11.038 1.840 1.00 94.31 296 VAL A N 1
ATOM 2283 C CA . VAL A 1 296 ? 11.347 10.397 0.543 1.00 94.31 296 VAL A CA 1
ATOM 2284 C C . VAL A 1 296 ? 10.608 11.344 -0.400 1.00 94.31 296 VAL A C 1
ATOM 2286 O O . VAL A 1 296 ? 11.029 11.494 -1.542 1.00 94.31 296 VAL A O 1
ATOM 2289 N N . ALA A 1 297 ? 9.548 12.010 0.067 1.00 92.31 297 ALA A N 1
ATOM 2290 C CA . ALA A 1 297 ? 8.808 12.977 -0.743 1.00 92.31 297 ALA A CA 1
ATOM 2291 C C . ALA A 1 297 ? 9.698 14.144 -1.195 1.00 92.31 297 ALA A C 1
ATOM 2293 O O . ALA A 1 297 ? 9.698 14.517 -2.364 1.00 92.31 297 ALA A O 1
ATOM 2294 N N . ILE A 1 298 ? 10.510 14.693 -0.286 1.00 90.25 298 ILE A N 1
ATOM 2295 C CA . ILE A 1 298 ? 11.456 15.765 -0.625 1.00 90.25 298 ILE A CA 1
ATOM 2296 C C . ILE A 1 298 ? 12.463 15.272 -1.674 1.00 90.25 298 ILE A C 1
ATOM 2298 O O . ILE A 1 298 ? 12.651 15.922 -2.698 1.00 90.25 298 ILE A O 1
ATOM 2302 N N . ALA A 1 299 ? 13.075 14.103 -1.462 1.00 90.25 299 ALA A N 1
ATOM 2303 C CA . ALA A 1 299 ? 14.042 13.525 -2.396 1.00 90.25 299 ALA A CA 1
ATOM 2304 C C . ALA A 1 299 ? 13.431 13.241 -3.778 1.00 90.25 299 ALA A C 1
ATOM 2306 O O . ALA A 1 299 ? 14.080 13.479 -4.799 1.00 90.25 299 ALA A O 1
ATOM 2307 N N . SER A 1 300 ? 12.185 12.764 -3.814 1.00 90.88 300 SER A N 1
ATOM 2308 C CA . SER A 1 300 ? 11.460 12.520 -5.059 1.00 90.88 300 SER A CA 1
ATOM 2309 C C . SER A 1 300 ? 11.176 13.819 -5.813 1.00 90.88 300 SER A C 1
ATOM 2311 O O . SER A 1 300 ? 11.452 13.897 -7.010 1.00 90.88 300 SER A O 1
ATOM 2313 N N . GLY A 1 301 ? 10.747 14.866 -5.100 1.00 88.25 301 GLY A N 1
ATOM 2314 C CA . GLY A 1 301 ? 10.543 16.206 -5.653 1.00 88.25 301 GLY A CA 1
ATOM 2315 C C . GLY A 1 301 ? 11.793 16.843 -6.250 1.00 88.25 301 GLY A C 1
ATOM 2316 O O . GLY A 1 301 ? 11.712 17.579 -7.227 1.00 88.25 301 GLY A O 1
ATOM 2317 N N . LEU A 1 302 ? 12.963 16.513 -5.699 1.00 89.88 302 LEU A N 1
ATOM 2318 C CA . LEU A 1 302 ? 14.267 16.924 -6.226 1.00 89.88 302 LEU A CA 1
ATOM 2319 C C . LEU A 1 302 ? 14.748 16.056 -7.408 1.00 89.88 302 LEU A C 1
ATOM 2321 O O . LEU A 1 302 ? 15.875 16.217 -7.871 1.00 89.88 302 LEU A O 1
ATOM 2325 N N . GLY A 1 303 ? 13.921 15.127 -7.897 1.00 89.38 303 GLY A N 1
ATOM 2326 C CA . GLY A 1 303 ? 14.202 14.286 -9.063 1.00 89.38 303 GLY A CA 1
ATOM 2327 C C . GLY A 1 303 ? 14.905 12.961 -8.756 1.00 89.38 303 GLY A C 1
ATOM 2328 O O . GLY A 1 303 ? 15.239 12.219 -9.680 1.00 89.38 303 GLY A O 1
ATOM 2329 N N . SER A 1 304 ? 15.117 12.607 -7.484 1.00 90.38 304 SER A N 1
ATOM 2330 C CA . SER A 1 304 ? 15.874 11.407 -7.104 1.00 90.38 304 SER A CA 1
ATOM 2331 C C . SER A 1 304 ? 14.983 10.190 -6.822 1.00 90.38 304 SER A C 1
ATOM 2333 O O . SER A 1 304 ? 14.930 9.667 -5.707 1.00 90.38 304 SER A O 1
ATOM 2335 N N . ARG A 1 305 ? 14.276 9.708 -7.852 1.00 91.00 305 ARG A N 1
ATOM 2336 C CA . ARG A 1 305 ? 13.282 8.618 -7.724 1.00 91.00 305 ARG A CA 1
ATOM 2337 C C . ARG A 1 305 ? 13.856 7.315 -7.168 1.00 91.00 305 ARG A C 1
ATOM 2339 O O . ARG A 1 305 ? 13.239 6.684 -6.318 1.00 91.00 305 ARG A O 1
ATOM 2346 N N . LEU A 1 306 ? 15.053 6.927 -7.608 1.00 91.00 306 LEU A N 1
ATOM 2347 C CA . LEU A 1 306 ? 15.707 5.708 -7.127 1.00 91.00 306 LEU A CA 1
ATOM 2348 C C . LEU A 1 306 ? 16.063 5.805 -5.638 1.00 91.00 306 LEU A C 1
ATOM 2350 O O . LEU A 1 306 ? 15.798 4.875 -4.878 1.00 91.00 306 LEU A O 1
ATOM 2354 N N . ILE A 1 307 ? 16.620 6.942 -5.204 1.00 91.88 307 ILE A N 1
ATOM 2355 C CA . ILE A 1 307 ? 16.933 7.172 -3.789 1.00 91.88 307 ILE A CA 1
ATOM 2356 C C . ILE A 1 307 ? 15.641 7.174 -2.971 1.00 91.88 307 ILE A C 1
ATOM 2358 O O . ILE A 1 307 ? 15.584 6.511 -1.937 1.00 91.88 307 ILE A O 1
ATOM 2362 N N . ALA A 1 308 ? 14.589 7.841 -3.453 1.00 94.31 308 ALA A N 1
ATOM 2363 C CA . ALA A 1 308 ? 13.273 7.824 -2.823 1.00 94.31 308 ALA A CA 1
ATOM 2364 C C . ALA A 1 308 ? 12.743 6.386 -2.656 1.00 94.31 308 ALA A C 1
ATOM 2366 O O . ALA A 1 308 ? 12.349 6.012 -1.552 1.00 94.31 308 ALA A O 1
ATOM 2367 N N . GLY A 1 309 ? 12.829 5.550 -3.695 1.00 93.75 309 GLY A N 1
ATOM 2368 C CA . GLY A 1 309 ? 12.444 4.137 -3.646 1.00 93.75 309 GLY A CA 1
ATOM 2369 C C . GLY A 1 309 ? 13.253 3.307 -2.644 1.00 93.75 309 GLY A C 1
ATOM 2370 O O . GLY A 1 309 ? 12.680 2.547 -1.862 1.00 93.75 309 GLY A O 1
ATOM 2371 N N . ILE A 1 310 ? 14.581 3.470 -2.611 1.00 91.88 310 ILE A N 1
ATOM 2372 C CA . ILE A 1 310 ? 15.459 2.784 -1.644 1.00 91.88 310 ILE A CA 1
ATOM 2373 C C . ILE A 1 310 ? 15.096 3.191 -0.214 1.00 91.88 310 ILE A C 1
ATOM 2375 O O . ILE A 1 310 ? 14.880 2.335 0.645 1.00 91.88 310 ILE A O 1
ATOM 2379 N N . VAL A 1 311 ? 15.006 4.496 0.044 1.00 94.19 311 VAL A N 1
ATOM 2380 C CA . VAL A 1 311 ? 14.725 5.043 1.376 1.00 94.19 311 VAL A CA 1
ATOM 2381 C C . VAL A 1 311 ? 13.319 4.646 1.841 1.00 94.19 311 VAL A C 1
ATOM 2383 O O . VAL A 1 311 ? 13.152 4.248 2.995 1.00 94.19 311 VAL A O 1
ATOM 2386 N N . PHE A 1 312 ? 12.325 4.657 0.949 1.00 95.69 312 PHE A N 1
ATOM 2387 C CA . PHE A 1 312 ? 10.980 4.153 1.232 1.00 95.69 312 PHE A CA 1
ATOM 2388 C C . PHE A 1 312 ? 10.995 2.672 1.617 1.00 95.69 312 PHE A C 1
ATOM 2390 O O . PHE A 1 312 ? 10.414 2.293 2.633 1.00 95.69 312 PHE A O 1
ATOM 2397 N N . ASN A 1 313 ? 11.697 1.831 0.857 1.00 94.12 313 ASN A N 1
ATOM 2398 C CA . ASN A 1 313 ? 11.780 0.401 1.146 1.00 94.12 313 ASN A CA 1
ATOM 2399 C C . ASN A 1 313 ? 12.469 0.114 2.483 1.00 94.12 313 ASN A C 1
ATOM 2401 O O . ASN A 1 313 ? 12.024 -0.763 3.224 1.00 94.12 313 ASN A O 1
ATOM 2405 N N . LEU A 1 314 ? 13.502 0.881 2.839 1.00 91.56 314 LEU A N 1
ATOM 2406 C CA . LEU A 1 314 ? 14.120 0.810 4.163 1.00 91.56 314 LEU A CA 1
ATOM 2407 C C . LEU A 1 314 ? 13.134 1.219 5.266 1.00 91.56 314 LEU A C 1
ATOM 2409 O O . LEU A 1 314 ? 13.025 0.521 6.274 1.00 91.56 314 LEU A O 1
ATOM 2413 N N . ALA A 1 315 ? 12.366 2.294 5.067 1.00 93.62 315 ALA A N 1
ATOM 2414 C CA . ALA A 1 315 ? 11.329 2.716 6.007 1.00 93.62 315 ALA A CA 1
ATOM 2415 C C . ALA A 1 315 ? 10.259 1.628 6.195 1.00 93.62 315 ALA A C 1
ATOM 2417 O O . ALA A 1 315 ? 9.900 1.283 7.324 1.00 93.62 315 ALA A O 1
ATOM 2418 N N . ALA A 1 316 ? 9.776 1.054 5.091 1.00 94.25 316 ALA A N 1
ATOM 2419 C CA . ALA A 1 316 ? 8.792 -0.019 5.087 1.00 94.25 316 ALA A CA 1
ATOM 2420 C C . ALA A 1 316 ? 9.325 -1.278 5.787 1.00 94.25 316 ALA A C 1
ATOM 2422 O O . ALA A 1 316 ? 8.604 -1.883 6.576 1.00 94.25 316 ALA A O 1
ATOM 2423 N N . LEU A 1 317 ? 10.597 -1.636 5.579 1.00 90.44 317 LEU A N 1
ATOM 2424 C CA . LEU A 1 317 ? 11.267 -2.730 6.290 1.00 90.44 317 LEU A CA 1
ATOM 2425 C C . LEU A 1 317 ? 11.371 -2.477 7.793 1.00 90.44 317 LEU A C 1
ATOM 2427 O O . LEU A 1 317 ? 11.192 -3.400 8.586 1.00 90.44 317 LEU A O 1
ATOM 2431 N N . VAL A 1 318 ? 11.645 -1.242 8.212 1.00 90.06 318 VAL A N 1
ATOM 2432 C CA . VAL A 1 318 ? 11.658 -0.887 9.635 1.00 90.06 318 VAL A CA 1
ATOM 2433 C C . VAL A 1 318 ? 10.263 -1.034 10.239 1.00 90.06 318 VAL A C 1
ATOM 2435 O O . VAL A 1 318 ? 10.136 -1.567 11.344 1.00 90.06 318 VAL A O 1
ATOM 2438 N N . LEU A 1 319 ? 9.217 -0.618 9.527 1.00 93.19 319 LEU A N 1
ATOM 2439 C CA . LEU A 1 319 ? 7.838 -0.755 9.989 1.00 93.19 319 LEU A CA 1
ATOM 2440 C C . LEU A 1 319 ? 7.398 -2.226 10.037 1.00 93.19 319 LEU A C 1
ATOM 2442 O O . LEU A 1 319 ? 6.995 -2.710 11.091 1.00 93.19 319 LEU A O 1
ATOM 2446 N N . LEU A 1 320 ? 7.533 -2.951 8.924 1.00 91.12 320 LEU A N 1
ATOM 2447 C CA . LEU A 1 320 ? 7.078 -4.335 8.757 1.00 91.12 320 LEU A CA 1
ATOM 2448 C C . LEU A 1 320 ? 8.028 -5.382 9.335 1.00 91.12 320 LEU A C 1
ATOM 2450 O O . LEU A 1 320 ? 7.655 -6.549 9.431 1.00 91.12 320 LEU A O 1
ATOM 2454 N N . GLY A 1 321 ? 9.242 -5.007 9.730 1.00 87.75 321 GLY A N 1
ATOM 2455 C CA . GLY A 1 321 ? 10.270 -5.922 10.223 1.00 87.75 321 GLY A CA 1
ATOM 2456 C C . GLY A 1 321 ? 9.766 -6.937 11.257 1.00 87.75 321 GLY A C 1
ATOM 2457 O O . GLY A 1 321 ? 10.044 -8.125 11.090 1.00 87.75 321 GLY A O 1
ATOM 2458 N N . PRO A 1 322 ? 8.976 -6.547 12.280 1.00 86.75 322 PRO A N 1
ATOM 2459 C CA . PRO A 1 322 ? 8.384 -7.500 13.219 1.00 86.75 322 PRO A CA 1
ATOM 2460 C C . PRO A 1 322 ? 7.479 -8.539 12.538 1.00 86.75 322 PRO A C 1
ATOM 2462 O O . PRO A 1 322 ? 7.609 -9.731 12.822 1.00 86.75 322 PRO A O 1
ATOM 2465 N N . VAL A 1 323 ? 6.631 -8.107 11.598 1.00 86.50 323 VAL A N 1
ATOM 2466 C CA . VAL A 1 323 ? 5.726 -8.966 10.816 1.00 86.50 323 VAL A CA 1
ATOM 2467 C C . VAL A 1 323 ? 6.514 -9.889 9.892 1.00 86.50 323 VAL A C 1
ATOM 2469 O O . VAL A 1 323 ? 6.324 -11.098 9.930 1.00 86.50 323 VAL A O 1
ATOM 2472 N N . LEU A 1 324 ? 7.458 -9.363 9.113 1.00 83.19 324 LEU A N 1
ATOM 2473 C CA . LEU A 1 324 ? 8.268 -10.168 8.193 1.00 83.19 324 LEU A CA 1
ATOM 2474 C C . LEU A 1 324 ? 9.165 -11.152 8.945 1.00 83.19 324 LEU A C 1
ATOM 2476 O O . LEU A 1 324 ? 9.347 -12.291 8.520 1.00 83.19 324 LEU A O 1
ATOM 2480 N N . SER A 1 325 ? 9.678 -10.752 10.111 1.00 79.44 325 SER A N 1
ATOM 2481 C CA . SER A 1 325 ? 10.483 -11.639 10.942 1.00 79.44 325 SER A CA 1
ATOM 2482 C C . SER A 1 325 ? 9.689 -12.858 11.407 1.00 79.44 325 SER A C 1
ATOM 2484 O O . SER A 1 325 ? 10.311 -13.905 11.607 1.00 79.44 325 SER A O 1
ATOM 2486 N N . MET A 1 326 ? 8.354 -12.751 11.556 1.00 78.94 326 MET A N 1
ATOM 2487 C CA . MET A 1 326 ? 7.459 -13.866 11.895 1.00 78.94 326 MET A CA 1
ATOM 2488 C C . MET A 1 326 ? 7.656 -15.043 10.952 1.00 78.94 326 MET A C 1
ATOM 2490 O O . MET A 1 326 ? 7.851 -16.164 11.415 1.00 78.94 326 MET A O 1
ATOM 2494 N N . LEU A 1 327 ? 7.711 -14.752 9.655 1.00 71.88 327 LEU A N 1
ATOM 2495 C CA . LEU A 1 327 ? 7.844 -15.750 8.602 1.00 71.88 327 LEU A CA 1
ATOM 2496 C C . LEU A 1 327 ? 9.147 -16.552 8.717 1.00 71.88 327 LEU A C 1
ATOM 2498 O O . LEU A 1 327 ? 9.192 -17.701 8.295 1.00 71.88 327 LEU A O 1
ATOM 2502 N N . ALA A 1 328 ? 10.193 -15.962 9.305 1.00 69.50 328 ALA A N 1
ATOM 2503 C CA . ALA A 1 328 ? 11.547 -16.515 9.327 1.00 69.50 328 ALA A CA 1
ATOM 2504 C C . ALA A 1 328 ? 12.023 -17.050 10.691 1.00 69.50 328 ALA A C 1
ATOM 2506 O O . ALA A 1 328 ? 13.082 -17.666 10.772 1.00 69.50 328 ALA A O 1
ATOM 2507 N N . GLY A 1 329 ? 11.314 -16.781 11.790 1.00 64.31 329 GLY A N 1
ATOM 2508 C CA . GLY A 1 329 ? 11.892 -16.926 13.138 1.00 64.31 329 GLY A CA 1
ATOM 2509 C C . GLY A 1 329 ? 11.267 -18.011 14.015 1.00 64.31 329 GLY A C 1
ATOM 2510 O O . GLY A 1 329 ? 10.119 -18.401 13.831 1.00 64.31 329 GLY A O 1
ATOM 2511 N N . ARG A 1 330 ? 12.050 -18.457 15.010 1.00 58.19 330 ARG A N 1
ATOM 2512 C CA . ARG A 1 330 ? 11.700 -19.479 16.021 1.00 58.19 330 ARG A CA 1
ATOM 2513 C C . ARG A 1 330 ? 11.219 -18.902 17.366 1.00 58.19 330 ARG A C 1
ATOM 2515 O O . ARG A 1 330 ? 10.983 -19.663 18.295 1.00 58.19 330 ARG A O 1
ATOM 2522 N N . ALA A 1 331 ? 11.143 -17.576 17.496 1.00 55.06 331 ALA A N 1
ATOM 2523 C CA . ALA A 1 331 ? 10.813 -16.912 18.759 1.00 55.06 331 ALA A CA 1
ATOM 2524 C C . ALA A 1 331 ? 9.356 -17.182 19.191 1.00 55.06 331 ALA A C 1
ATOM 2526 O O . ALA A 1 331 ? 8.503 -17.347 18.312 1.00 55.06 331 ALA A O 1
ATOM 2527 N N . PRO A 1 332 ? 9.049 -17.165 20.506 1.00 55.81 332 PRO A N 1
ATOM 2528 C CA . PRO A 1 332 ? 7.673 -17.168 20.985 1.00 55.81 332 PRO A CA 1
ATOM 2529 C C . PRO A 1 332 ? 6.980 -15.927 20.428 1.00 55.81 332 PRO A C 1
ATOM 2531 O O . PRO A 1 332 ? 7.363 -14.790 20.702 1.00 55.81 332 PRO A O 1
ATOM 2534 N N . ARG A 1 333 ? 6.009 -16.153 19.553 1.00 68.12 333 ARG A N 1
ATOM 2535 C CA . ARG A 1 333 ? 5.280 -15.102 18.851 1.00 68.12 333 ARG A CA 1
ATOM 2536 C C . ARG A 1 333 ? 3.791 -15.368 18.975 1.00 68.12 333 ARG A C 1
ATOM 2538 O O . ARG A 1 333 ? 3.408 -16.535 19.082 1.00 68.12 333 ARG A O 1
ATOM 2545 N N . PRO A 1 334 ? 2.952 -14.320 18.916 1.00 76.81 334 PRO A N 1
ATOM 2546 C CA . PRO A 1 334 ? 1.523 -14.516 18.734 1.00 76.81 334 PRO A CA 1
ATOM 2547 C C . PRO A 1 334 ? 1.295 -15.403 17.506 1.00 76.81 334 PRO A C 1
ATOM 2549 O O . PRO A 1 334 ? 1.944 -15.201 16.476 1.00 76.81 334 PRO A O 1
ATOM 2552 N N . ALA A 1 335 ? 0.404 -16.385 17.587 1.00 81.06 335 ALA A N 1
ATOM 2553 C CA . ALA A 1 335 ? 0.038 -17.153 16.404 1.00 81.06 335 ALA A CA 1
ATOM 2554 C C . ALA A 1 335 ? -0.527 -16.204 15.33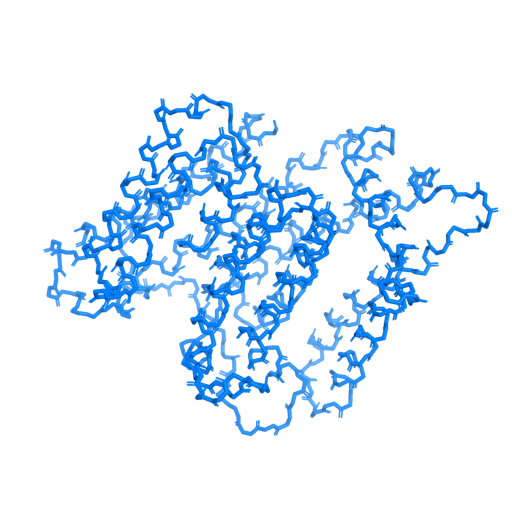0 1.00 81.06 335 ALA A C 1
ATOM 2556 O O . ALA A 1 335 ? -1.254 -15.257 15.636 1.00 81.06 335 ALA A O 1
ATOM 2557 N N . TRP A 1 336 ? -0.152 -16.415 14.065 1.00 85.19 336 TRP A N 1
ATOM 2558 C CA . TRP A 1 336 ? -0.838 -15.756 12.957 1.00 85.19 336 TRP A CA 1
ATOM 2559 C C . TRP A 1 336 ? -2.032 -16.614 12.562 1.00 85.19 336 TRP A C 1
ATOM 2561 O O . TRP A 1 336 ? -1.941 -17.470 11.680 1.00 85.19 336 TRP A O 1
ATOM 2571 N N . ASP A 1 337 ? -3.155 -16.366 13.221 1.00 85.38 337 ASP A N 1
ATOM 2572 C CA . ASP A 1 337 ? -4.428 -17.015 12.890 1.00 85.38 337 ASP A CA 1
ATOM 2573 C C . ASP A 1 337 ? -5.097 -16.370 11.663 1.00 85.38 337 ASP A C 1
ATOM 2575 O O . ASP A 1 337 ? -6.078 -16.879 11.123 1.00 85.38 337 ASP A O 1
ATOM 2579 N N . GLY A 1 338 ? -4.502 -15.273 11.181 1.00 88.69 338 GLY A N 1
ATOM 2580 C CA . GLY A 1 338 ? -5.027 -14.397 10.149 1.00 88.69 338 GLY A CA 1
ATOM 2581 C C . GLY A 1 338 ? -6.220 -13.581 10.638 1.00 88.69 338 GLY A C 1
ATOM 2582 O O . GLY A 1 338 ? -6.622 -13.629 11.798 1.00 88.69 338 GLY A O 1
ATOM 2583 N N . VAL A 1 339 ? -6.748 -12.763 9.742 1.00 92.75 339 VAL A N 1
ATOM 2584 C CA . VAL A 1 339 ? -7.830 -11.826 10.004 1.00 92.75 339 VAL A CA 1
ATOM 2585 C C . VAL A 1 339 ? -9.028 -12.243 9.153 1.00 92.75 339 VAL A C 1
ATOM 2587 O O . VAL A 1 339 ? -8.949 -12.141 7.925 1.00 92.75 339 VAL A O 1
ATOM 2590 N N . PRO A 1 340 ? -10.125 -12.727 9.758 1.00 93.94 340 PRO A N 1
ATOM 2591 C CA . PRO A 1 340 ? -11.308 -13.123 9.005 1.00 93.94 340 PRO A CA 1
ATOM 2592 C C . PRO A 1 340 ? -11.968 -11.907 8.341 1.00 93.94 340 PRO A C 1
ATOM 2594 O O . PRO A 1 340 ? -12.025 -10.835 8.938 1.00 93.94 340 PRO A O 1
ATOM 2597 N N . LEU A 1 341 ? -12.498 -12.094 7.126 1.00 93.81 341 LEU A N 1
ATOM 2598 C CA . LEU A 1 341 ? -13.305 -11.072 6.447 1.00 93.81 341 LEU A CA 1
ATOM 2599 C C . LEU A 1 341 ? -14.617 -10.773 7.191 1.00 93.81 341 LEU A C 1
ATOM 2601 O O . LEU A 1 341 ? -14.954 -9.603 7.345 1.00 93.81 341 LEU A O 1
ATOM 2605 N N . PRO A 1 342 ? -15.397 -11.770 7.660 1.00 92.12 342 PRO A N 1
ATOM 2606 C CA . PRO A 1 342 ? -16.630 -11.471 8.371 1.00 92.12 342 PRO A CA 1
ATOM 2607 C C . PRO A 1 342 ? -16.334 -10.852 9.734 1.00 92.12 342 PRO A C 1
ATOM 2609 O O . PRO A 1 342 ? -15.617 -11.432 10.551 1.00 92.12 342 PRO A O 1
ATOM 2612 N N . ASN A 1 343 ? -16.962 -9.713 10.009 1.00 92.44 343 ASN A N 1
ATOM 2613 C CA . ASN A 1 343 ? -16.933 -9.082 11.317 1.00 92.44 343 ASN A CA 1
ATOM 2614 C C . ASN A 1 343 ? -18.346 -8.667 11.731 1.00 92.44 343 ASN A C 1
ATOM 2616 O O . ASN A 1 343 ? -19.092 -8.093 10.942 1.00 92.44 343 ASN A O 1
ATOM 2620 N N . ARG A 1 344 ? -18.702 -8.939 12.989 1.00 94.25 344 ARG A N 1
ATOM 2621 C CA . ARG A 1 344 ? -19.993 -8.550 13.569 1.00 94.25 344 ARG A CA 1
ATOM 2622 C C . ARG A 1 344 ? -20.111 -7.043 13.793 1.00 94.25 344 ARG A C 1
ATOM 2624 O O . ARG A 1 344 ? -21.226 -6.539 13.801 1.00 94.25 344 ARG A O 1
ATOM 2631 N N . LEU A 1 345 ? -18.986 -6.347 13.969 1.00 95.69 345 LEU A N 1
ATOM 2632 C CA . LEU A 1 345 ? -18.968 -4.902 14.198 1.00 95.69 345 LEU A CA 1
ATOM 2633 C C . LEU A 1 345 ? -19.232 -4.090 12.925 1.00 95.69 345 LEU A C 1
ATOM 2635 O O . LEU A 1 345 ? -19.679 -2.954 13.023 1.00 95.69 345 LEU A O 1
ATOM 2639 N N . THR A 1 346 ? -18.999 -4.656 11.738 1.00 96.94 346 THR A N 1
ATOM 2640 C CA . THR A 1 346 ? -19.217 -3.962 10.462 1.00 96.94 346 THR A CA 1
ATOM 2641 C C . THR A 1 346 ? -20.707 -3.947 10.100 1.00 96.94 346 THR A C 1
ATOM 2643 O O . THR A 1 346 ? -21.293 -5.013 9.881 1.00 96.94 346 THR A O 1
ATOM 2646 N N . PRO A 1 347 ? -21.346 -2.769 9.977 1.00 96.81 347 PRO A N 1
ATOM 2647 C CA . PRO A 1 347 ? -22.739 -2.679 9.557 1.00 96.81 347 PRO A CA 1
ATOM 2648 C C . PRO A 1 347 ? -22.948 -3.282 8.164 1.00 96.81 347 PRO A C 1
ATOM 2650 O O . PRO A 1 347 ? -22.251 -2.938 7.211 1.00 96.81 347 PRO A O 1
ATOM 2653 N N . ARG A 1 348 ? -23.960 -4.147 8.020 1.00 96.62 348 ARG A N 1
ATOM 2654 C CA . ARG A 1 348 ? -24.229 -4.875 6.764 1.00 96.62 348 ARG A CA 1
ATOM 2655 C C . ARG A 1 348 ? -24.453 -3.961 5.558 1.00 96.62 348 ARG A C 1
ATOM 2657 O O . ARG A 1 348 ? -24.068 -4.309 4.450 1.00 96.62 348 ARG A O 1
ATOM 2664 N N . TRP A 1 349 ? -25.054 -2.792 5.765 1.00 97.12 349 TRP A N 1
ATOM 2665 C CA . TRP A 1 349 ? -25.312 -1.845 4.681 1.00 97.12 349 TRP A CA 1
ATOM 2666 C C . TRP A 1 349 ? -24.018 -1.270 4.082 1.00 97.12 349 TRP A C 1
ATOM 2668 O O . TRP A 1 349 ? -24.006 -0.937 2.903 1.00 97.12 349 TRP A O 1
ATOM 2678 N N . MET A 1 350 ? -22.909 -1.213 4.835 1.00 97.38 350 MET A N 1
ATOM 2679 C CA . MET A 1 350 ? -21.633 -0.694 4.321 1.00 97.38 350 MET A CA 1
ATOM 2680 C C . MET A 1 350 ? -21.007 -1.605 3.254 1.00 97.38 350 MET A C 1
ATOM 2682 O O . MET A 1 350 ? -20.140 -1.164 2.506 1.00 97.38 350 MET A O 1
ATOM 2686 N N . PHE A 1 351 ? -21.466 -2.852 3.108 1.00 97.25 351 PHE A N 1
ATOM 2687 C CA . PHE A 1 351 ? -21.022 -3.721 2.014 1.00 97.25 351 PHE A CA 1
ATOM 2688 C C . PHE A 1 351 ? -21.505 -3.251 0.631 1.00 97.25 351 PHE A C 1
ATOM 2690 O O . PHE A 1 351 ? -21.019 -3.758 -0.378 1.00 97.25 351 PHE A O 1
ATOM 2697 N N . ILE A 1 352 ? -22.373 -2.232 0.563 1.00 97.31 352 ILE A N 1
ATOM 2698 C CA . ILE A 1 352 ? -22.689 -1.539 -0.691 1.00 97.31 352 ILE A CA 1
ATOM 2699 C C . ILE A 1 352 ? -21.443 -0.926 -1.348 1.00 97.31 352 ILE A C 1
ATOM 2701 O O . ILE A 1 352 ? -21.374 -0.869 -2.570 1.00 97.31 352 ILE A O 1
ATOM 2705 N N . PHE A 1 353 ? -20.436 -0.522 -0.563 1.00 97.31 353 PHE A N 1
ATOM 2706 C CA . PHE A 1 353 ? -19.213 0.088 -1.084 1.00 97.31 353 PHE A CA 1
ATOM 2707 C C . PHE A 1 353 ? -18.375 -0.894 -1.924 1.00 97.31 353 PHE A C 1
ATOM 2709 O O . PHE A 1 353 ? -18.164 -0.602 -3.100 1.00 97.31 353 PHE A O 1
ATOM 2716 N N . PRO A 1 354 ? -17.967 -2.078 -1.413 1.00 96.88 354 PRO A N 1
ATOM 2717 C CA . PRO A 1 354 ? -17.346 -3.115 -2.237 1.00 96.88 354 PRO A CA 1
ATOM 2718 C C . PRO A 1 354 ? -18.174 -3.520 -3.463 1.00 96.88 354 PRO A C 1
ATOM 2720 O O . PRO A 1 354 ? -17.604 -3.760 -4.522 1.00 96.88 354 PRO A O 1
ATOM 2723 N N . VAL A 1 355 ? -19.508 -3.578 -3.347 1.00 96.81 355 VAL A N 1
ATOM 2724 C CA . VAL A 1 355 ? -20.385 -3.868 -4.496 1.00 96.81 355 VAL A CA 1
ATOM 2725 C C . VAL A 1 355 ? -20.270 -2.771 -5.551 1.00 96.81 355 VAL A C 1
ATOM 2727 O O . VAL A 1 355 ? -20.085 -3.077 -6.724 1.00 96.81 355 VAL A O 1
ATOM 2730 N N . PHE A 1 356 ? -20.321 -1.501 -5.148 1.00 95.31 356 PHE A N 1
ATOM 2731 C CA . PHE A 1 356 ? -20.144 -0.373 -6.057 1.00 95.31 356 PHE A CA 1
ATOM 2732 C C . PHE A 1 356 ? -18.751 -0.369 -6.698 1.00 95.31 356 PHE A C 1
ATOM 2734 O O . PHE A 1 356 ? -18.645 -0.196 -7.908 1.00 95.31 356 PHE A O 1
ATOM 2741 N N . LEU A 1 357 ? -17.696 -0.634 -5.918 1.00 94.75 357 LEU A N 1
ATOM 2742 C CA . LEU A 1 357 ? -16.334 -0.775 -6.436 1.00 94.75 357 LEU A CA 1
ATOM 2743 C C . LEU A 1 357 ? -16.241 -1.884 -7.480 1.00 94.75 357 LEU A C 1
ATOM 2745 O O . LEU A 1 357 ? -15.597 -1.690 -8.499 1.00 94.75 357 LEU A O 1
ATOM 2749 N N . PHE A 1 358 ? -16.878 -3.031 -7.244 1.00 95.19 358 PHE A N 1
ATOM 2750 C CA . PHE A 1 358 ? -16.913 -4.117 -8.217 1.00 95.19 358 PHE A CA 1
ATOM 2751 C C . PHE A 1 358 ? -17.674 -3.717 -9.484 1.00 95.19 358 PHE A C 1
ATOM 2753 O O . PHE A 1 358 ? -17.137 -3.867 -10.574 1.00 95.19 358 PHE A O 1
ATOM 2760 N N . LEU A 1 359 ? -18.888 -3.172 -9.350 1.00 93.62 359 LEU A N 1
ATOM 2761 C CA . LEU A 1 359 ? -19.729 -2.771 -10.483 1.00 93.62 359 LEU A CA 1
ATOM 2762 C C . LEU A 1 359 ? -19.078 -1.686 -11.340 1.00 93.62 359 LEU A C 1
ATOM 2764 O O . LEU A 1 359 ? -19.145 -1.754 -12.560 1.00 93.62 359 LEU A O 1
ATOM 2768 N N . HIS A 1 360 ? -18.436 -0.702 -10.716 1.00 89.38 360 HIS A N 1
ATOM 2769 C CA . HIS A 1 360 ? -17.661 0.298 -11.438 1.00 89.38 360 HIS A CA 1
ATOM 2770 C C . HIS A 1 360 ? -16.370 -0.312 -12.000 1.00 89.38 360 HIS A C 1
ATOM 2772 O O . HIS A 1 360 ? -16.040 -0.110 -13.165 1.00 89.38 360 HIS A O 1
ATOM 2778 N N . GLY A 1 361 ? -15.711 -1.146 -11.197 1.00 86.38 361 GLY A N 1
ATOM 2779 C CA . GLY A 1 361 ? -14.525 -1.935 -11.506 1.00 86.38 361 GLY A CA 1
ATOM 2780 C C . GLY A 1 361 ? -14.604 -2.723 -12.798 1.00 86.38 361 GLY A C 1
ATOM 2781 O O . GLY A 1 361 ? -13.646 -2.736 -13.551 1.00 86.38 361 GLY A O 1
ATOM 2782 N N . ILE A 1 362 ? -15.727 -3.387 -13.058 1.00 87.50 362 ILE A N 1
ATOM 2783 C CA . ILE A 1 362 ? -15.916 -4.209 -14.262 1.00 87.50 362 ILE A CA 1
ATOM 2784 C C . ILE A 1 362 ? -16.200 -3.382 -15.521 1.00 87.50 362 ILE A C 1
ATOM 2786 O O . ILE A 1 362 ? -16.173 -3.930 -16.621 1.00 87.50 362 ILE A O 1
ATOM 2790 N N . THR A 1 363 ? -16.483 -2.082 -15.390 1.00 83.81 363 THR A N 1
ATOM 2791 C CA . THR A 1 363 ? -16.621 -1.209 -16.560 1.00 83.81 363 THR A CA 1
ATOM 2792 C C . THR A 1 363 ? -15.248 -0.867 -17.124 1.00 83.81 363 THR A C 1
ATOM 2794 O O . THR A 1 363 ? -14.272 -0.723 -16.391 1.00 83.81 363 THR A O 1
ATOM 2797 N N . SER A 1 364 ? -15.162 -0.706 -18.441 1.00 63.38 364 SER A N 1
ATOM 2798 C CA . SER A 1 364 ? -13.915 -0.406 -19.156 1.00 63.38 364 SER A CA 1
ATOM 2799 C C . SER A 1 364 ? -13.332 0.987 -18.866 1.00 63.38 364 SER A C 1
ATOM 2801 O O . SER A 1 364 ? -12.338 1.357 -19.474 1.00 63.38 364 SER A O 1
ATOM 2803 N N . HIS A 1 365 ? -13.944 1.784 -17.983 1.00 51.53 365 HIS A N 1
ATOM 2804 C CA . HIS A 1 365 ? -13.540 3.166 -17.689 1.00 51.53 365 HIS A CA 1
ATOM 2805 C C . HIS A 1 365 ? -12.557 3.317 -16.522 1.00 51.53 365 HIS A C 1
ATOM 2807 O O . HIS A 1 365 ? -12.220 4.438 -16.158 1.00 51.53 365 HIS A O 1
ATOM 2813 N N . LEU A 1 366 ? -12.081 2.210 -15.951 1.00 45.12 366 LEU A N 1
ATOM 2814 C CA . LEU A 1 366 ? -10.978 2.209 -14.980 1.00 45.12 366 LEU A CA 1
ATOM 2815 C C . LEU A 1 366 ? -9.656 1.681 -15.569 1.00 45.12 366 LEU A C 1
ATOM 2817 O O . LEU A 1 366 ? -8.703 1.480 -14.815 1.00 45.12 366 LEU A O 1
ATOM 2821 N N . GLY A 1 367 ? -9.625 1.423 -16.882 1.00 38.19 367 GLY A N 1
ATOM 2822 C CA . GLY A 1 367 ? -8.429 1.047 -17.638 1.00 38.19 367 GLY A CA 1
ATOM 2823 C C . GLY A 1 367 ? -7.639 2.266 -18.067 1.00 38.19 367 GLY A C 1
ATOM 2824 O O . GLY A 1 367 ? -8.239 3.097 -18.783 1.00 38.19 367 GLY A O 1
#

Secondary structure (DSSP, 8-state):
-HHHHHHHHHH-SSHHHHHHHHHHHHHHHHH---HHHHHHHHHHHHHHIIIIITTS--HHHHHHHHHHHHHHHHHHHHHHTTTT--SHHHHHHHHHHHHHHHHHHHHHHHHHHTTSGGGG-TTT-HHHHHHHHHHHHHHSEETTEEHHHHHHHHHHHHHHHHHHSS---HHHHHHHHHHHHHHHHHHH----TT--GGG-HHHHHHHHHHHHHIIIIIHHHTTSHHHHHHHHHHHHHHHHHHHHTT-HHHHHHHHHHHGGGS-HHHHHHHHSEEPPTTS-S-EEHHHHHHHHHHHHHHHHHTT-HHHHHHHHHHHHHHHHHHHHHHHH--S---------S--SSS-GGGGHHHHHHHHHHTSGGG-

Radius of gyration: 20.53 Å; chains: 1; bounding box: 55×52×50 Å